Protein AF-A0A931RDP0-F1 (afdb_monomer)

Radius of gyration: 31.23 Å; Cα contacts (8 Å, |Δi|>4): 172; chains: 1; bounding box: 44×81×96 Å

Secondary structure (DSSP, 8-state):
--------------SSTTTTTSSS------S-----------------------------TTHHHHHHHHHHHHHHHHHHHHHHHHHHHHHHHHH-SSPPSSHHHHHHHHHHHHHHHHHHHHHHHHHHHHTTSS--HHHHHHHHHHH--TT--TTSTTS-SS-BTTTTB-HHHHHHHHHHHHT-SSHHHHHHHH-SGGGS-HHHHHHHHHHHIIIIITTTTSHHHHHHTT--

Sequence (232 aa):
MAYKLAILIDEPAVGLSYIEIEGGQPKMPNLKRLLVVGFAVVTVGLIFSTPATAHRVRITAETPLLKRLELQKHVLKHTSQTQFWFARRSFRLLQLRRPPLGTAAYALWWHIKQERWLRREIGETNKLIRTNLMGDIPAWSCIHRYEATWHYDKDAPGHNGTYDGGLQMDLEFQSTYGPPALGFKSWSALHAAKGTADRWTPREQIIVAEYARRNGRGYYPWPNTARYCGLI

Structure (mmCIF, N/CA/C/O backbone):
data_AF-A0A931RDP0-F1
#
_entry.id   AF-A0A931RDP0-F1
#
loop_
_atom_site.group_PDB
_atom_site.id
_atom_site.type_symbol
_atom_site.label_atom_id
_atom_site.label_alt_id
_atom_site.label_comp_id
_atom_site.label_asym_id
_atom_site.label_entity_id
_atom_site.label_seq_id
_atom_site.pdbx_PDB_ins_code
_atom_site.Cartn_x
_atom_site.Cartn_y
_atom_site.Cartn_z
_atom_site.occupancy
_atom_site.B_iso_or_equiv
_atom_site.auth_seq_id
_atom_site.auth_comp_id
_atom_site.auth_asym_id
_atom_site.auth_atom_id
_atom_site.pdbx_PDB_model_num
ATOM 1 N N . MET A 1 1 ? 4.643 40.110 18.022 1.00 33.53 1 MET A N 1
ATOM 2 C CA . MET A 1 1 ? 5.380 38.850 18.258 1.00 33.53 1 MET A CA 1
ATOM 3 C C . MET A 1 1 ? 4.379 37.806 18.728 1.00 33.53 1 MET A C 1
ATOM 5 O O . MET A 1 1 ? 3.959 37.861 19.873 1.00 33.53 1 MET A O 1
ATOM 9 N N . ALA A 1 2 ? 3.901 36.949 17.827 1.00 28.81 2 ALA A N 1
ATOM 10 C CA . ALA A 1 2 ? 2.897 35.931 18.129 1.00 28.81 2 ALA A CA 1
ATOM 11 C C . ALA A 1 2 ? 3.489 34.559 17.799 1.00 28.81 2 ALA A C 1
ATOM 13 O O . ALA A 1 2 ? 3.770 34.265 16.639 1.00 28.81 2 ALA A O 1
ATOM 14 N N . TYR A 1 3 ? 3.714 33.748 18.829 1.00 26.83 3 TYR A N 1
ATOM 15 C CA . TYR A 1 3 ? 4.148 32.366 18.681 1.00 26.83 3 TYR A CA 1
ATOM 16 C C . TYR A 1 3 ? 2.976 31.544 18.139 1.00 26.83 3 TYR A C 1
ATOM 18 O O . TYR A 1 3 ? 1.960 31.370 18.810 1.00 26.83 3 TYR A O 1
ATOM 26 N N . LYS A 1 4 ? 3.103 31.067 16.898 1.00 26.77 4 LYS A N 1
ATOM 27 C CA . LYS A 1 4 ? 2.174 30.111 16.295 1.00 26.77 4 LYS A CA 1
ATOM 28 C C . LYS A 1 4 ? 2.665 28.716 16.677 1.00 26.77 4 LYS A C 1
ATOM 30 O O . LYS A 1 4 ? 3.642 28.223 16.124 1.00 26.77 4 LYS A O 1
ATOM 35 N N . LEU A 1 5 ? 2.021 28.128 17.681 1.00 26.03 5 LEU A N 1
ATOM 36 C CA . LEU A 1 5 ? 2.244 26.752 18.113 1.00 26.03 5 LEU A CA 1
ATOM 37 C C . LEU A 1 5 ? 1.744 25.821 16.993 1.00 26.03 5 LEU A C 1
ATOM 39 O O . LEU A 1 5 ? 0.539 25.632 16.826 1.00 26.03 5 LEU A O 1
ATOM 43 N N . ALA A 1 6 ? 2.658 25.301 16.175 1.00 26.88 6 ALA A N 1
ATOM 44 C CA . ALA A 1 6 ? 2.355 24.247 15.217 1.00 26.88 6 ALA A CA 1
ATOM 45 C C . ALA A 1 6 ? 2.267 22.923 15.985 1.00 26.88 6 ALA A C 1
ATOM 47 O O . ALA A 1 6 ? 3.277 22.346 16.377 1.00 26.88 6 ALA A O 1
ATOM 48 N N . ILE A 1 7 ? 1.043 22.474 16.249 1.00 26.50 7 ILE A N 1
ATOM 49 C CA . ILE A 1 7 ? 0.780 21.114 16.709 1.00 26.50 7 ILE A CA 1
ATOM 50 C C . ILE A 1 7 ? 0.923 20.226 15.469 1.00 26.50 7 ILE A C 1
ATOM 52 O O . ILE A 1 7 ? 0.006 20.162 14.650 1.00 26.50 7 ILE A O 1
ATOM 56 N N . LEU A 1 8 ? 2.090 19.596 15.309 1.00 24.50 8 LEU A N 1
ATOM 57 C CA . LEU A 1 8 ? 2.238 18.422 14.453 1.00 24.50 8 LEU A CA 1
ATOM 58 C C . LEU A 1 8 ? 1.337 17.330 15.036 1.00 24.50 8 LEU A C 1
ATOM 60 O O . LEU A 1 8 ? 1.603 16.797 16.111 1.00 24.50 8 LEU A O 1
ATOM 64 N N . ILE A 1 9 ? 0.229 17.056 14.357 1.00 28.69 9 ILE A N 1
ATOM 65 C CA . ILE A 1 9 ? -0.548 15.843 14.578 1.00 28.69 9 ILE A CA 1
ATOM 66 C C . ILE A 1 9 ? 0.003 14.847 13.566 1.00 28.69 9 ILE A C 1
ATOM 68 O O . ILE A 1 9 ? -0.330 14.936 12.387 1.00 28.69 9 ILE A O 1
ATOM 72 N N . ASP A 1 10 ? 0.875 13.952 14.029 1.00 28.67 10 ASP A N 1
ATOM 73 C CA . ASP A 1 10 ? 1.246 12.751 13.285 1.00 28.67 10 ASP A CA 1
ATOM 74 C C . ASP A 1 10 ? -0.034 11.994 12.916 1.00 28.67 10 ASP A C 1
ATOM 76 O O . ASP A 1 10 ? -0.815 11.583 13.785 1.00 28.67 10 ASP A O 1
ATOM 80 N N . GLU A 1 11 ? -0.276 11.838 11.617 1.00 35.44 11 GLU A N 1
ATOM 81 C CA . GLU A 1 11 ? -1.311 10.945 11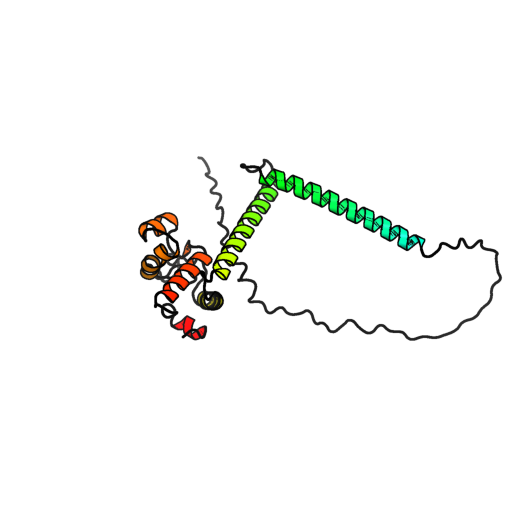.120 1.00 35.44 11 GLU A CA 1
ATOM 82 C C . GLU A 1 11 ? -0.902 9.499 11.436 1.00 35.44 11 GLU A C 1
ATOM 84 O O . GLU A 1 11 ? 0.190 9.068 11.063 1.00 35.44 11 GLU A O 1
ATOM 89 N N . PRO A 1 12 ? -1.737 8.703 12.128 1.00 36.50 12 PRO A N 1
ATOM 90 C CA . PRO A 1 12 ? -1.390 7.321 12.393 1.00 36.50 12 PRO A CA 1
ATOM 91 C C . PRO A 1 12 ? -1.539 6.502 11.105 1.00 36.50 12 PRO A C 1
ATOM 93 O O . PRO A 1 12 ? -2.645 6.151 10.690 1.00 36.50 12 PRO A O 1
ATOM 96 N N . ALA A 1 13 ? -0.394 6.160 10.523 1.00 41.66 13 ALA A N 1
ATOM 97 C CA . ALA A 1 13 ? -0.159 5.120 9.528 1.00 41.66 13 ALA A CA 1
ATOM 98 C C . ALA A 1 13 ? -0.644 3.729 9.991 1.00 41.66 13 ALA A C 1
ATOM 100 O O . ALA A 1 13 ? 0.138 2.826 10.276 1.00 41.66 13 ALA A O 1
ATOM 101 N N . VAL A 1 14 ? -1.954 3.533 10.130 1.00 43.00 14 VAL A N 1
ATOM 102 C CA . VAL A 1 14 ? -2.532 2.295 10.678 1.00 43.00 14 VAL A CA 1
ATOM 103 C C . VAL A 1 14 ? -3.468 1.683 9.644 1.00 43.00 14 VAL A C 1
ATOM 105 O O . VAL A 1 14 ? -4.686 1.691 9.775 1.00 43.00 14 VAL A O 1
ATOM 108 N N . GLY A 1 15 ? -2.873 1.179 8.562 1.00 37.72 15 GLY A N 1
ATOM 109 C CA . GLY A 1 15 ? -3.570 0.384 7.544 1.00 37.72 15 GLY A CA 1
ATOM 110 C C . GLY A 1 15 ? -3.147 -1.086 7.509 1.00 37.72 15 GLY A C 1
ATOM 111 O O . GLY A 1 15 ? -3.958 -1.932 7.146 1.00 37.72 15 GLY A O 1
ATOM 112 N N . LEU A 1 16 ? -1.905 -1.393 7.911 1.00 42.56 16 LEU A N 1
ATOM 113 C CA . LEU A 1 16 ? -1.338 -2.751 7.946 1.00 42.56 16 LEU A CA 1
ATOM 114 C C . LEU A 1 16 ? -0.371 -3.005 9.117 1.00 42.56 16 LEU A C 1
ATOM 116 O O . LEU A 1 16 ? 0.139 -4.115 9.223 1.00 42.56 16 LEU A O 1
ATOM 120 N N . SER A 1 17 ? -0.168 -2.059 10.044 1.00 41.28 17 SER A N 1
ATOM 121 C CA . SER A 1 17 ? 0.684 -2.284 11.232 1.00 41.28 17 SER A CA 1
ATOM 122 C C . SER A 1 17 ? 0.187 -3.425 12.137 1.00 41.28 17 SER A C 1
ATOM 124 O O . SER A 1 17 ? 0.914 -3.910 12.995 1.00 41.28 17 SER A O 1
ATOM 126 N N . TYR A 1 18 ? -1.040 -3.912 11.915 1.00 36.09 18 TYR A N 1
ATOM 127 C CA . TYR A 1 18 ? -1.561 -5.121 12.554 1.00 36.09 18 TYR A CA 1
ATOM 128 C C . TYR A 1 18 ? -0.986 -6.430 11.976 1.00 36.09 18 TYR A C 1
ATOM 130 O O . TYR A 1 18 ? -1.001 -7.438 12.671 1.00 36.09 18 TYR A O 1
ATOM 138 N N . ILE A 1 19 ? -0.472 -6.430 10.738 1.00 39.06 19 ILE A N 1
ATOM 139 C CA . ILE A 1 19 ? 0.229 -7.585 10.134 1.00 39.06 19 ILE A CA 1
ATOM 140 C C . ILE A 1 19 ? 1.718 -7.587 10.528 1.00 39.06 19 ILE A C 1
ATOM 142 O O . ILE A 1 19 ? 2.368 -8.628 10.552 1.00 39.06 19 ILE A O 1
ATOM 146 N N . GLU A 1 20 ? 2.255 -6.435 10.931 1.00 39.28 20 GLU A N 1
ATOM 147 C CA . GLU A 1 20 ? 3.645 -6.287 11.382 1.00 39.28 20 GLU A CA 1
ATOM 148 C C . GLU A 1 20 ? 3.934 -7.027 12.710 1.00 39.28 20 GLU A C 1
ATOM 150 O O . GLU A 1 20 ? 5.090 -7.261 13.058 1.00 39.28 20 GLU A O 1
ATOM 155 N N . ILE A 1 21 ? 2.893 -7.490 13.419 1.00 37.25 21 ILE A N 1
ATOM 156 C CA . ILE A 1 21 ? 2.999 -8.286 14.655 1.00 37.25 21 ILE A CA 1
ATOM 157 C C . ILE A 1 21 ? 2.776 -9.790 14.397 1.00 37.25 21 ILE A C 1
ATOM 159 O O . ILE A 1 21 ? 2.208 -10.479 15.230 1.00 37.25 21 ILE A O 1
ATOM 163 N N . GLU A 1 22 ? 3.223 -10.350 13.270 1.00 35.62 22 GLU A N 1
ATOM 164 C CA . GLU A 1 22 ? 3.309 -11.820 13.108 1.00 35.62 22 GLU A CA 1
ATOM 165 C C . GLU A 1 22 ? 4.660 -12.294 12.532 1.00 35.62 22 GLU A C 1
ATOM 167 O O . GLU A 1 22 ? 4.770 -13.352 11.922 1.00 35.62 22 GLU A O 1
ATOM 172 N N . GLY A 1 23 ? 5.739 -11.541 12.782 1.00 31.94 23 GLY A N 1
ATOM 173 C CA . GLY A 1 23 ? 7.123 -12.003 12.571 1.00 31.94 23 GLY A CA 1
ATOM 174 C C . GLY A 1 23 ? 7.796 -12.599 13.818 1.00 31.94 23 GLY A C 1
ATOM 175 O O . GLY A 1 23 ? 8.880 -13.177 13.734 1.00 31.94 23 GLY A O 1
ATOM 176 N N . GLY A 1 24 ? 7.173 -12.466 14.991 1.00 30.16 24 GLY A N 1
ATOM 177 C CA . GLY A 1 24 ? 7.656 -13.058 16.232 1.00 30.16 24 GLY A CA 1
ATOM 178 C C . GLY A 1 24 ? 7.073 -14.451 16.414 1.00 30.16 24 GLY A C 1
ATOM 179 O O . GLY A 1 24 ? 5.923 -14.577 16.818 1.00 30.16 24 GLY A O 1
ATOM 180 N N . GLN A 1 25 ? 7.869 -15.491 16.152 1.00 31.62 25 GLN A N 1
ATOM 181 C CA . GLN A 1 25 ? 7.588 -16.856 16.609 1.00 31.62 25 GLN A CA 1
ATOM 182 C C . GLN A 1 25 ? 7.016 -16.809 18.040 1.00 31.62 25 GLN A C 1
ATOM 184 O O . GLN A 1 25 ? 7.711 -16.306 18.934 1.00 31.62 25 GLN A O 1
ATOM 189 N N . PRO A 1 26 ? 5.793 -17.309 18.305 1.00 31.45 26 PRO A N 1
ATOM 190 C CA . PRO A 1 26 ? 5.317 -17.427 19.668 1.00 31.45 26 PRO A CA 1
ATOM 191 C C . PRO A 1 26 ? 6.232 -18.423 20.379 1.00 31.45 26 PRO A C 1
ATOM 193 O O . PRO A 1 26 ? 6.123 -19.637 20.209 1.00 31.45 26 PRO A O 1
ATOM 196 N N . LYS A 1 27 ? 7.160 -17.914 21.197 1.00 33.94 27 LYS A N 1
ATOM 197 C CA . LYS A 1 27 ? 7.788 -18.724 22.237 1.00 33.94 27 LYS A CA 1
ATOM 198 C C . LYS A 1 27 ? 6.666 -19.132 23.180 1.00 33.94 27 LYS A C 1
ATOM 200 O O . LYS A 1 27 ? 6.292 -18.375 24.072 1.00 33.94 27 LYS A O 1
ATOM 205 N N . MET A 1 28 ? 6.113 -20.322 22.957 1.00 29.00 28 MET A N 1
ATOM 206 C CA . MET A 1 28 ? 5.260 -20.970 23.939 1.00 29.00 28 MET A CA 1
ATOM 207 C C . MET A 1 28 ? 6.036 -21.014 25.263 1.00 29.00 28 MET A C 1
ATOM 209 O O . MET A 1 28 ? 7.161 -21.527 25.284 1.00 29.00 28 MET A O 1
ATOM 213 N N . PRO A 1 29 ? 5.499 -20.479 26.372 1.00 35.00 29 PRO A N 1
ATOM 214 C CA . PRO A 1 29 ? 6.078 -20.753 27.672 1.00 35.00 29 PRO A CA 1
ATOM 215 C C . PRO A 1 29 ? 6.014 -22.267 27.897 1.00 35.00 29 PRO A C 1
ATOM 217 O O . PRO A 1 29 ? 4.957 -22.883 27.777 1.00 35.00 29 PRO A O 1
ATOM 220 N N . ASN A 1 30 ? 7.182 -22.856 28.157 1.00 34.31 30 ASN A N 1
ATOM 221 C CA . ASN A 1 30 ? 7.401 -24.279 28.388 1.00 34.31 30 ASN A CA 1
ATOM 222 C C . ASN A 1 30 ? 6.284 -24.916 29.233 1.00 34.31 30 ASN A C 1
ATOM 224 O O . ASN A 1 30 ? 6.236 -24.759 30.453 1.00 34.31 30 ASN A O 1
ATOM 228 N N . LEU A 1 31 ? 5.445 -25.717 28.576 1.00 39.44 31 LEU A N 1
ATOM 229 C CA . LEU A 1 31 ? 4.394 -26.557 29.155 1.00 39.44 31 LEU A CA 1
ATOM 230 C C . LEU A 1 31 ? 4.982 -27.817 29.825 1.00 39.44 31 LEU A C 1
ATOM 232 O O . LEU A 1 31 ? 4.534 -28.939 29.606 1.00 39.44 31 LEU A O 1
ATOM 236 N N . LYS A 1 32 ? 6.048 -27.648 30.610 1.00 37.16 32 LYS A N 1
ATOM 237 C CA . LYS A 1 32 ? 6.706 -28.712 31.376 1.00 37.16 32 LYS A CA 1
ATOM 238 C C . LYS A 1 32 ? 7.171 -28.146 32.710 1.00 37.16 32 LYS A C 1
ATOM 240 O O . LYS A 1 32 ? 8.336 -27.790 32.837 1.00 37.16 32 LYS A O 1
ATOM 245 N N . ARG A 1 33 ? 6.247 -28.020 33.668 1.00 42.19 33 ARG A N 1
ATOM 246 C CA . ARG A 1 33 ? 6.478 -27.992 35.133 1.00 42.19 33 ARG A CA 1
ATOM 247 C C . ARG A 1 33 ? 5.163 -27.688 35.859 1.00 42.19 33 ARG A C 1
ATOM 249 O O . ARG A 1 33 ? 5.020 -26.667 36.511 1.00 42.19 33 ARG A O 1
ATOM 256 N N . LEU A 1 34 ? 4.184 -28.574 35.732 1.00 40.28 34 LEU A N 1
ATOM 257 C CA . LEU A 1 34 ? 3.036 -28.622 36.639 1.00 40.28 34 LEU A CA 1
ATOM 258 C C . LEU A 1 34 ? 2.551 -30.066 36.662 1.00 40.28 34 LEU A C 1
ATOM 260 O O . LEU A 1 34 ? 1.684 -30.438 35.888 1.00 40.28 34 LEU A O 1
ATOM 264 N N . LEU A 1 35 ? 3.226 -30.882 37.468 1.00 39.19 35 LEU A N 1
ATOM 265 C CA . LEU A 1 35 ? 2.767 -32.150 38.037 1.00 39.19 35 LEU A CA 1
ATOM 266 C C . LEU A 1 35 ? 3.962 -32.723 38.800 1.00 39.19 35 LEU A C 1
ATOM 268 O O . LEU A 1 35 ? 4.938 -33.113 38.175 1.00 39.19 35 LEU A O 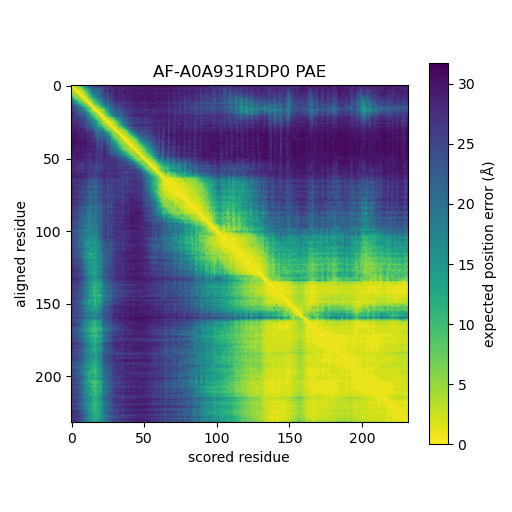1
ATOM 272 N N . VAL A 1 36 ? 3.914 -32.642 40.130 1.00 35.34 36 VAL A N 1
ATOM 273 C CA . VAL A 1 36 ? 4.294 -33.656 41.137 1.00 35.34 36 VAL A CA 1
ATOM 274 C C . VAL A 1 36 ? 4.370 -32.912 42.477 1.00 35.34 36 VAL A C 1
ATOM 276 O O . VAL A 1 36 ? 5.420 -32.434 42.886 1.00 35.34 36 VAL A O 1
ATOM 279 N N . VAL A 1 37 ? 3.233 -32.798 43.165 1.00 36.84 37 VAL A N 1
ATOM 280 C CA . VAL A 1 37 ? 3.205 -32.788 44.635 1.00 36.84 37 VAL A CA 1
ATOM 281 C C . VAL A 1 37 ? 2.075 -33.733 45.020 1.00 36.84 37 VAL A C 1
ATOM 283 O O . VAL A 1 37 ? 0.923 -33.338 45.172 1.00 36.84 37 VAL A O 1
ATOM 286 N N . GLY A 1 38 ? 2.408 -35.020 45.046 1.00 35.03 38 GLY A N 1
ATOM 287 C CA . GLY A 1 38 ? 1.548 -36.097 45.509 1.00 35.03 38 GLY A CA 1
ATOM 288 C C . GLY A 1 38 ? 2.240 -36.826 46.653 1.00 35.03 38 GLY A C 1
ATOM 289 O O . GLY A 1 38 ? 3.265 -37.455 46.435 1.00 35.03 38 GLY A O 1
ATOM 290 N N . PHE A 1 39 ? 1.660 -36.671 47.845 1.00 39.69 39 PHE A N 1
ATOM 291 C CA . PHE A 1 39 ? 1.539 -37.643 48.935 1.00 39.69 39 PHE A CA 1
ATOM 292 C C . PHE A 1 39 ? 2.727 -38.561 49.286 1.00 39.69 39 PHE A C 1
ATOM 294 O O . PHE A 1 39 ? 3.022 -39.524 48.587 1.00 39.69 39 PHE A O 1
ATOM 301 N N . ALA A 1 40 ? 3.236 -38.389 50.510 1.00 36.31 40 ALA A N 1
ATOM 302 C CA . ALA A 1 40 ? 3.716 -39.496 51.334 1.00 36.31 40 ALA A CA 1
ATOM 303 C C . ALA A 1 40 ? 3.156 -39.352 52.758 1.00 36.31 40 ALA A C 1
ATOM 305 O O . ALA A 1 40 ? 3.025 -38.250 53.288 1.00 36.31 40 ALA A O 1
ATOM 306 N N . VAL A 1 41 ? 2.747 -40.490 53.306 1.00 46.09 41 VAL A N 1
ATOM 307 C CA . VAL A 1 41 ? 1.847 -40.710 54.443 1.00 46.09 41 VAL A CA 1
ATOM 308 C C . VAL A 1 41 ? 2.657 -41.219 55.653 1.00 46.09 41 VAL A C 1
ATOM 310 O O . VAL A 1 41 ? 3.729 -41.784 55.464 1.00 46.09 41 VAL A O 1
ATOM 313 N N . VAL A 1 42 ? 2.039 -41.153 56.845 1.00 44.03 42 VAL A N 1
ATOM 314 C CA . VAL A 1 42 ? 2.305 -41.921 58.093 1.00 44.03 42 VAL A CA 1
ATOM 315 C C . VAL A 1 42 ? 3.415 -41.299 58.972 1.00 44.03 42 VAL A C 1
ATOM 317 O O . VAL A 1 42 ? 4.536 -41.142 58.518 1.00 44.03 42 VAL A O 1
ATOM 320 N N . THR A 1 43 ? 3.162 -40.860 60.216 1.00 43.62 43 THR A N 1
ATOM 321 C CA . THR A 1 43 ? 2.986 -41.741 61.391 1.00 43.62 43 THR A CA 1
ATOM 322 C C . THR A 1 43 ? 2.179 -41.160 62.571 1.00 43.62 43 THR A C 1
ATOM 324 O O . THR A 1 43 ? 2.263 -39.997 62.945 1.00 43.62 43 THR A O 1
ATOM 327 N N . VAL A 1 44 ? 1.417 -42.095 63.145 1.00 48.66 44 VAL A N 1
ATOM 328 C CA . VAL A 1 44 ? 0.746 -42.252 64.450 1.00 48.66 44 VAL A CA 1
ATOM 329 C C . VAL A 1 44 ? 1.309 -41.477 65.656 1.00 48.66 44 VAL A C 1
ATOM 331 O O . VAL A 1 44 ? 2.505 -41.505 65.922 1.00 48.66 44 VAL A O 1
ATOM 334 N N . GLY A 1 45 ? 0.393 -40.960 66.488 1.00 40.03 45 GLY A N 1
ATOM 335 C CA . GLY A 1 45 ? 0.629 -40.623 67.898 1.00 40.03 45 GLY A CA 1
ATOM 336 C C . GLY A 1 45 ? -0.683 -40.432 68.676 1.00 40.03 45 GLY A C 1
ATOM 337 O O . GLY A 1 45 ? -1.280 -39.362 68.633 1.00 40.03 45 GLY A O 1
ATOM 338 N N . LEU A 1 46 ? -1.143 -41.486 69.359 1.00 54.69 46 LEU A N 1
ATOM 339 C CA . LEU A 1 46 ? -2.254 -41.498 70.326 1.00 54.69 46 LEU A CA 1
ATOM 340 C C . LEU A 1 46 ? -1.780 -40.976 71.690 1.00 54.69 46 LEU A C 1
ATOM 342 O O . LEU A 1 46 ? -0.926 -41.644 72.260 1.00 54.69 46 LEU A O 1
ATOM 346 N N . ILE A 1 47 ? -2.380 -39.916 72.259 1.00 47.38 47 ILE A N 1
ATOM 347 C CA . ILE A 1 47 ? -2.458 -39.691 73.725 1.00 47.38 47 ILE A CA 1
ATOM 348 C C . ILE A 1 47 ? -3.781 -38.975 74.095 1.00 47.38 47 ILE A C 1
ATOM 350 O O . ILE A 1 47 ? -4.237 -38.064 73.411 1.00 47.38 47 ILE A O 1
ATOM 354 N N . PHE A 1 48 ? -4.381 -39.456 75.187 1.00 54.59 48 PHE A N 1
ATOM 355 C CA . PHE A 1 48 ? -5.661 -39.153 75.838 1.00 54.59 48 PHE A CA 1
ATOM 356 C C . PHE A 1 48 ? -5.935 -37.682 76.215 1.00 54.59 48 PHE A C 1
ATOM 358 O O . PHE A 1 48 ? -5.050 -36.986 76.705 1.00 54.59 48 PHE A O 1
ATOM 365 N N . SER A 1 49 ? -7.208 -37.258 76.158 1.00 45.84 49 SER A N 1
ATOM 366 C CA . SER A 1 49 ? -7.856 -36.424 77.198 1.00 45.84 49 SER A CA 1
ATOM 367 C C . SER A 1 49 ? -9.384 -36.352 77.010 1.00 45.84 49 SER A C 1
ATOM 369 O O . SER A 1 49 ? -9.916 -36.560 75.925 1.00 45.84 49 SER A O 1
ATOM 371 N N . THR A 1 50 ? -10.070 -36.148 78.129 1.00 49.56 50 THR A N 1
ATOM 372 C CA . THR A 1 50 ? -11.494 -36.335 78.456 1.00 49.56 50 THR A CA 1
ATOM 373 C C . THR A 1 50 ? -12.510 -35.502 77.650 1.00 49.56 50 THR A C 1
ATOM 375 O O . THR A 1 50 ? -12.170 -34.442 77.122 1.00 49.56 50 THR A O 1
ATOM 378 N N . PRO A 1 51 ? -13.797 -35.920 77.584 1.00 47.56 51 PRO A N 1
ATOM 379 C CA . PRO A 1 51 ? -14.832 -35.154 76.907 1.00 47.56 51 PRO A CA 1
ATOM 380 C C . PRO A 1 51 ? -15.345 -34.047 77.835 1.00 47.56 51 PRO A C 1
ATOM 382 O O . PRO A 1 51 ? -16.229 -34.261 78.659 1.00 47.56 51 PRO A O 1
ATOM 385 N N . ALA A 1 52 ? -14.817 -32.836 77.685 1.00 50.22 52 ALA A N 1
ATOM 386 C CA . ALA A 1 52 ? -15.593 -31.659 78.044 1.00 50.22 52 ALA A CA 1
ATOM 387 C C . ALA A 1 52 ? -16.700 -31.513 76.992 1.00 50.22 52 ALA A C 1
ATOM 389 O O . ALA A 1 52 ? -16.422 -31.459 75.791 1.00 50.22 52 ALA A O 1
ATOM 390 N N . THR A 1 53 ? -17.955 -31.479 77.433 1.00 55.72 53 THR A N 1
ATOM 391 C CA . THR A 1 53 ? -19.139 -31.167 76.625 1.00 55.72 53 THR A CA 1
ATOM 392 C C . THR A 1 53 ? -19.039 -29.744 76.076 1.00 55.72 53 THR A C 1
ATOM 394 O O . THR A 1 53 ? -19.667 -28.811 76.567 1.00 55.72 53 THR A O 1
ATOM 397 N N . ALA A 1 54 ? -18.225 -29.570 75.041 1.00 50.22 54 ALA A N 1
ATOM 398 C CA . ALA A 1 54 ? -18.267 -28.415 74.174 1.00 50.22 54 ALA A CA 1
ATOM 399 C C . ALA A 1 54 ? -19.467 -28.613 73.254 1.00 50.22 54 ALA A C 1
ATOM 401 O O . ALA A 1 54 ? -19.495 -29.537 72.437 1.00 50.22 54 ALA A O 1
ATOM 402 N N . HIS A 1 55 ? -20.471 -27.753 73.401 1.00 51.78 55 HIS A N 1
ATOM 403 C CA . HIS A 1 55 ? -21.563 -27.636 72.450 1.00 51.78 55 HIS A CA 1
ATOM 404 C C . HIS A 1 55 ? -20.945 -27.238 71.103 1.00 51.78 55 HIS A C 1
ATOM 406 O O . HIS A 1 55 ? -20.700 -26.070 70.810 1.00 51.78 55 HIS A O 1
ATOM 412 N N . ARG A 1 56 ? -20.579 -28.246 70.308 1.00 44.91 56 ARG A N 1
ATOM 413 C CA . ARG A 1 56 ? -19.990 -28.075 68.988 1.00 44.91 56 ARG A CA 1
ATOM 414 C C . ARG A 1 56 ? -21.126 -27.587 68.108 1.00 44.91 56 ARG A C 1
ATOM 416 O O . ARG A 1 56 ? -21.896 -28.392 67.586 1.00 44.91 56 ARG A O 1
ATOM 423 N N . VAL A 1 57 ? -21.266 -26.268 67.986 1.00 50.75 57 VAL A N 1
ATOM 424 C CA . VAL A 1 57 ? -22.030 -25.679 66.889 1.00 50.75 57 VAL A CA 1
ATOM 425 C C . VAL A 1 57 ? -21.401 -26.260 65.634 1.00 50.75 57 VAL A C 1
ATOM 427 O O . VAL A 1 57 ? -20.264 -25.950 65.277 1.00 50.75 57 VAL A O 1
ATOM 430 N N . ARG A 1 58 ? -22.103 -27.218 65.031 1.00 46.53 58 ARG A N 1
ATOM 431 C CA . ARG A 1 58 ? -21.726 -27.849 63.778 1.00 46.53 58 ARG A CA 1
ATOM 432 C C . ARG A 1 58 ? -21.944 -26.773 62.725 1.00 46.53 58 ARG A C 1
ATOM 434 O O . ARG A 1 58 ? -23.001 -26.714 62.113 1.00 46.53 58 ARG A O 1
ATOM 441 N N . ILE A 1 59 ? -20.980 -25.862 62.591 1.00 49.53 59 ILE A N 1
ATOM 442 C CA . ILE A 1 59 ? -20.930 -24.930 61.472 1.00 49.53 59 ILE A CA 1
ATOM 443 C C . ILE A 1 59 ? -20.743 -25.829 60.255 1.00 49.53 59 ILE A C 1
ATOM 445 O O . ILE A 1 59 ? -19.657 -26.356 60.009 1.00 49.53 59 ILE A O 1
ATOM 449 N N . THR A 1 60 ? -21.849 -26.128 59.582 1.00 54.62 60 THR A N 1
ATOM 450 C CA . THR A 1 60 ? -21.862 -26.953 58.385 1.00 54.62 60 THR A CA 1
ATOM 451 C C . THR A 1 60 ? -20.958 -26.281 57.358 1.00 54.62 60 THR A C 1
ATOM 453 O O . THR A 1 60 ? -21.027 -25.067 57.136 1.00 54.62 60 THR A O 1
ATOM 456 N N . ALA A 1 61 ? -20.094 -27.074 56.723 1.00 56.75 61 ALA A N 1
ATOM 457 C CA . ALA A 1 61 ? -19.174 -26.645 55.668 1.00 56.75 61 ALA A CA 1
ATOM 458 C C . ALA A 1 61 ? -19.878 -26.009 54.440 1.00 56.75 61 ALA A C 1
ATOM 460 O O . ALA A 1 61 ? -19.220 -25.574 53.500 1.00 56.75 61 ALA A O 1
ATOM 461 N N . GLU A 1 62 ? -21.208 -25.908 54.463 1.00 58.66 62 GLU A N 1
ATOM 462 C CA . GLU A 1 62 ? -22.076 -25.247 53.487 1.00 58.66 62 GLU A CA 1
ATOM 463 C C . GLU A 1 62 ? -22.103 -23.714 53.631 1.00 58.66 62 GLU A C 1
ATOM 465 O O . GLU A 1 62 ? -22.236 -22.996 52.636 1.00 58.66 62 GLU A O 1
ATOM 470 N N . THR A 1 63 ? -21.904 -23.185 54.844 1.00 60.09 63 THR A N 1
ATOM 471 C CA . THR A 1 63 ? -21.867 -21.731 55.100 1.00 60.09 63 THR A CA 1
ATOM 472 C C . THR A 1 63 ? -20.793 -20.965 54.300 1.00 60.09 63 THR A C 1
ATOM 474 O O . THR A 1 63 ? -21.115 -19.897 53.770 1.00 60.09 63 THR A O 1
ATOM 477 N N . PRO A 1 64 ? -19.548 -21.460 54.108 1.00 75.69 64 PRO A N 1
ATOM 478 C CA . PRO A 1 64 ? -18.563 -20.780 53.261 1.00 75.69 64 PRO A CA 1
ATOM 479 C C . PRO A 1 64 ? -18.872 -20.854 51.755 1.00 75.69 64 PRO A C 1
ATOM 481 O O . PRO A 1 64 ? -18.477 -19.946 51.020 1.00 75.69 64 PRO A O 1
ATOM 484 N N . LEU A 1 65 ? -19.585 -21.884 51.278 1.00 76.31 65 LEU A N 1
ATOM 485 C CA . LEU A 1 65 ? -19.950 -22.022 49.860 1.00 76.31 65 LEU A CA 1
ATOM 486 C C . LEU A 1 65 ? -21.076 -21.051 49.478 1.00 76.31 65 LEU A C 1
ATOM 488 O O . LEU A 1 65 ? -20.959 -20.328 48.487 1.00 76.31 65 LEU A O 1
ATOM 492 N N . LEU A 1 66 ? -22.131 -20.982 50.296 1.00 80.44 66 LEU A N 1
ATOM 493 C CA . LEU A 1 66 ? -23.242 -20.048 50.088 1.00 80.44 66 LEU A CA 1
ATOM 494 C C . LEU A 1 66 ? -22.762 -18.593 50.137 1.00 80.44 66 LEU A C 1
ATOM 496 O O . LEU A 1 66 ? -23.079 -17.806 49.245 1.00 80.44 66 LEU A O 1
ATOM 500 N N . LYS A 1 67 ? -21.893 -18.262 51.102 1.00 80.56 67 LYS A N 1
ATOM 501 C CA . LYS A 1 67 ? -21.295 -16.925 51.219 1.00 80.56 67 LYS A CA 1
ATOM 502 C C . LYS A 1 67 ? -20.418 -16.561 50.011 1.00 80.56 67 LYS A C 1
ATOM 504 O O . LYS A 1 67 ? -20.425 -15.410 49.578 1.00 80.56 67 LYS A O 1
ATOM 509 N N . ARG A 1 68 ? -19.699 -17.525 49.412 1.00 70.69 68 ARG A N 1
ATOM 510 C CA . ARG A 1 68 ? -18.950 -17.321 48.152 1.00 70.69 68 ARG A CA 1
ATOM 511 C C . ARG A 1 68 ? -19.866 -17.085 46.951 1.00 70.69 68 ARG A C 1
ATOM 513 O O . ARG A 1 68 ? -19.581 -16.189 46.161 1.00 70.69 68 ARG A O 1
ATOM 520 N N . LEU A 1 69 ? -20.949 -17.851 46.817 1.00 82.62 69 LEU A N 1
ATOM 521 C CA . LEU A 1 69 ? -21.927 -17.681 45.733 1.00 82.62 69 LEU A CA 1
ATOM 522 C C . LEU A 1 69 ? -22.613 -16.313 45.797 1.00 82.62 69 LEU A C 1
ATOM 524 O O . LEU A 1 69 ? -22.818 -15.663 44.772 1.00 82.62 69 LEU A O 1
ATOM 528 N N . GLU A 1 70 ? -22.942 -15.849 46.998 1.00 86.62 70 GLU A N 1
ATOM 529 C CA . GLU A 1 70 ? -23.550 -14.536 47.204 1.00 86.62 70 GLU A CA 1
ATOM 530 C C . GLU A 1 70 ? -22.578 -13.389 46.896 1.00 86.62 70 GLU A C 1
ATOM 532 O O . GLU A 1 70 ? -22.959 -12.412 46.243 1.00 86.62 70 GLU A O 1
ATOM 537 N N . LEU A 1 71 ? -21.299 -13.547 47.259 1.00 78.12 71 LEU A N 1
ATOM 538 C CA . LEU A 1 71 ? -20.238 -12.615 46.878 1.00 78.12 71 LEU A CA 1
ATOM 539 C C . LEU A 1 71 ? -20.050 -12.574 45.352 1.00 78.12 71 LEU A C 1
ATOM 541 O O . LEU A 1 71 ? -19.977 -11.493 44.774 1.00 78.12 71 LEU A O 1
ATOM 545 N N . GLN A 1 72 ? -20.035 -13.730 44.678 1.00 75.50 72 GLN A N 1
ATOM 546 C CA . GLN A 1 72 ? -19.952 -13.806 43.214 1.00 75.50 72 GLN A CA 1
ATOM 547 C C . GLN A 1 72 ? -21.141 -13.118 42.536 1.00 75.50 72 GLN A C 1
ATOM 549 O O . GLN A 1 72 ? -20.945 -12.357 41.590 1.00 75.50 72 GLN A O 1
ATOM 554 N N . LYS A 1 73 ? -22.364 -13.318 43.043 1.00 81.56 73 LYS A N 1
ATOM 555 C CA . LYS A 1 73 ? -23.557 -12.610 42.552 1.00 81.56 73 LYS A CA 1
ATOM 556 C C . LYS A 1 73 ? -23.428 -11.095 42.722 1.00 81.56 73 LYS A C 1
ATOM 558 O O . LYS A 1 73 ? -23.753 -10.357 41.793 1.00 81.56 73 LYS A O 1
ATOM 563 N N . HIS A 1 74 ? -22.922 -10.627 43.864 1.00 75.62 74 HIS A N 1
ATOM 564 C CA . HIS A 1 74 ? -22.670 -9.202 44.096 1.00 75.62 74 HIS A CA 1
ATOM 565 C C . HIS A 1 74 ? -21.621 -8.631 43.142 1.00 75.62 74 HIS A C 1
ATOM 567 O O . HIS A 1 74 ? -21.847 -7.569 42.560 1.00 75.62 74 HIS A O 1
ATOM 573 N N . VAL A 1 75 ? -20.512 -9.346 42.932 1.00 68.38 75 VAL A N 1
ATOM 574 C CA . VAL A 1 75 ? -19.463 -8.942 41.988 1.00 68.38 75 VAL A CA 1
ATOM 575 C C . VAL A 1 75 ? -20.037 -8.847 40.578 1.00 68.38 75 VAL A C 1
ATOM 577 O O . VAL A 1 75 ? -19.950 -7.781 39.982 1.00 68.38 75 VAL A O 1
ATOM 580 N N . LEU A 1 76 ? -20.720 -9.885 40.080 1.00 66.62 76 LEU A N 1
ATOM 581 C CA . LEU A 1 76 ? -21.332 -9.885 38.743 1.00 66.62 76 LEU A CA 1
ATOM 582 C C . LEU A 1 76 ? -22.371 -8.763 38.567 1.00 66.62 76 LEU A C 1
ATOM 584 O O . LEU A 1 76 ? -22.424 -8.110 37.519 1.00 66.62 76 LEU A O 1
ATOM 588 N N . LYS A 1 77 ? -23.175 -8.485 39.601 1.00 78.69 77 LYS A N 1
ATOM 589 C CA . LYS A 1 77 ? -24.124 -7.361 39.604 1.00 78.69 77 LYS A CA 1
ATOM 590 C C . LYS A 1 77 ? -23.399 -6.014 39.513 1.00 78.69 77 LYS A C 1
ATOM 592 O O . LYS A 1 77 ? -23.789 -5.171 38.711 1.00 78.69 77 LYS A O 1
ATOM 597 N N . HIS A 1 78 ? -22.313 -5.822 40.259 1.00 66.44 78 HIS A N 1
ATOM 598 C CA . HIS A 1 78 ? -21.500 -4.611 40.152 1.00 66.44 78 HIS A CA 1
ATOM 599 C C . HIS A 1 78 ? -20.797 -4.495 38.798 1.00 66.44 78 HIS A C 1
ATOM 601 O O . HIS A 1 78 ? -20.780 -3.408 38.220 1.00 66.44 78 HIS A O 1
ATOM 607 N N . THR A 1 79 ? -20.259 -5.588 38.252 1.00 57.75 79 THR A N 1
ATOM 608 C CA . THR A 1 79 ? -19.583 -5.575 36.947 1.00 57.75 79 THR A CA 1
ATOM 609 C C . THR A 1 79 ? -20.560 -5.209 35.833 1.00 57.75 79 THR A C 1
ATOM 611 O O . THR A 1 79 ? -20.254 -4.333 35.029 1.00 57.75 79 THR A O 1
ATOM 614 N N . SER A 1 80 ? -21.763 -5.794 35.829 1.00 60.09 80 SER A N 1
ATOM 615 C CA . SER A 1 80 ? -22.800 -5.491 34.830 1.00 60.09 80 SER A CA 1
ATOM 616 C C . SER A 1 80 ? -23.316 -4.051 34.925 1.00 60.09 80 SER A C 1
ATOM 618 O O . SER A 1 80 ? -23.442 -3.381 33.902 1.00 60.09 80 SER A O 1
ATOM 620 N N . GLN A 1 81 ? -23.535 -3.520 36.133 1.00 63.78 81 GLN A N 1
ATOM 621 C CA . GLN A 1 81 ? -23.902 -2.109 36.320 1.00 63.78 81 GLN A CA 1
ATOM 622 C C . GLN A 1 81 ? -22.791 -1.162 35.858 1.00 63.78 81 GLN A C 1
ATOM 624 O O . GLN A 1 81 ? -23.056 -0.164 35.189 1.00 63.78 81 GLN A O 1
ATOM 629 N N . THR A 1 82 ? -21.540 -1.490 36.173 1.00 58.06 82 THR A N 1
ATOM 630 C CA . THR A 1 82 ? -20.374 -0.704 35.762 1.00 58.06 82 THR A CA 1
ATOM 631 C C . THR A 1 82 ? -20.255 -0.692 34.236 1.00 58.06 82 THR A C 1
ATOM 633 O O . THR A 1 82 ? -20.188 0.379 33.633 1.00 58.06 82 THR A O 1
ATOM 636 N N . GLN A 1 83 ? -20.347 -1.858 33.589 1.00 57.72 83 GLN A N 1
ATOM 637 C CA . GLN A 1 83 ? -20.363 -1.989 32.129 1.00 57.72 83 GLN A CA 1
ATOM 638 C C . GLN A 1 83 ? -21.528 -1.228 31.485 1.00 57.72 83 GLN A C 1
ATOM 640 O O . GLN A 1 83 ? -21.319 -0.547 30.484 1.00 57.72 83 GLN A O 1
ATOM 645 N N . PHE A 1 84 ? -22.729 -1.271 32.071 1.00 68.56 84 PHE A N 1
ATOM 646 C CA . PHE A 1 84 ? -23.887 -0.509 31.596 1.00 68.56 84 PHE A CA 1
ATOM 647 C C . PHE A 1 84 ? -23.626 1.005 31.604 1.00 68.56 84 PHE A C 1
ATOM 649 O O . PHE A 1 84 ? -23.870 1.686 30.604 1.00 68.56 84 PHE A O 1
ATOM 656 N N . TRP A 1 85 ? -23.087 1.548 32.700 1.00 59.56 85 TRP A N 1
ATOM 657 C CA . TRP A 1 85 ? -22.782 2.979 32.797 1.00 59.56 85 TRP A CA 1
ATOM 658 C C . TRP A 1 85 ? -21.628 3.400 31.883 1.00 59.56 85 T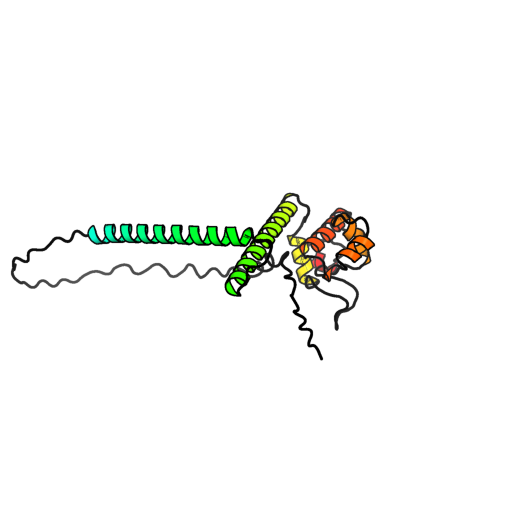RP A C 1
ATOM 660 O O . TRP A 1 85 ? -21.717 4.459 31.255 1.00 59.56 85 TRP A O 1
ATOM 670 N N . PHE A 1 86 ? -20.595 2.564 31.729 1.00 60.75 86 PHE A N 1
ATOM 671 C CA . PHE A 1 86 ? -19.539 2.780 30.738 1.00 60.75 86 PHE A CA 1
ATOM 672 C C . PHE A 1 86 ? -20.099 2.778 29.313 1.00 60.75 86 PHE A C 1
ATOM 674 O O . PHE A 1 86 ? -19.855 3.726 28.571 1.00 60.75 86 PHE A O 1
ATOM 681 N N . ALA A 1 87 ? -20.924 1.794 28.948 1.00 57.78 87 ALA A N 1
ATOM 682 C CA . ALA A 1 87 ? -21.559 1.721 27.634 1.00 57.78 87 ALA A CA 1
ATOM 683 C C . ALA A 1 87 ? -22.441 2.948 27.356 1.00 57.78 87 ALA A C 1
ATOM 685 O O . ALA A 1 87 ? -22.356 3.541 26.280 1.00 57.78 87 ALA A O 1
ATOM 686 N N . ARG A 1 88 ? -23.233 3.395 28.339 1.00 69.25 88 ARG A N 1
ATOM 687 C CA . ARG A 1 88 ? -24.091 4.584 28.215 1.00 69.25 88 ARG A CA 1
ATOM 688 C C . ARG A 1 88 ? -23.285 5.879 28.081 1.00 69.25 88 ARG A C 1
ATOM 690 O O . ARG A 1 88 ? -23.644 6.742 27.277 1.00 69.25 88 ARG A O 1
ATOM 697 N N . ARG A 1 89 ? -22.196 6.024 28.843 1.00 65.62 89 ARG A N 1
ATOM 698 C CA . ARG A 1 89 ? -21.279 7.172 28.749 1.00 65.62 89 ARG A CA 1
ATOM 699 C C . ARG A 1 89 ? -20.578 7.198 27.392 1.00 65.62 89 ARG A C 1
ATOM 701 O O . ARG A 1 89 ? -20.585 8.238 26.736 1.00 65.62 89 ARG A O 1
ATOM 708 N N . SER A 1 90 ? -20.061 6.058 26.941 1.00 60.81 90 SER A N 1
ATOM 709 C CA . SER A 1 90 ? -19.462 5.900 25.616 1.00 60.81 90 SER A CA 1
ATOM 710 C C . SER A 1 90 ? -20.468 6.216 24.512 1.00 60.81 90 SER A C 1
ATOM 712 O O . SER A 1 90 ? -20.152 6.981 23.611 1.00 60.81 90 SER A O 1
ATOM 714 N N . PHE A 1 91 ? -21.711 5.737 24.605 1.00 65.38 91 PHE A N 1
ATOM 715 C CA . PHE A 1 91 ? -22.759 6.031 23.623 1.00 65.38 91 PHE A CA 1
ATOM 716 C C . PHE A 1 91 ? -23.050 7.534 23.490 1.00 65.38 91 PHE A C 1
ATOM 718 O O . PHE A 1 91 ? -23.156 8.035 22.373 1.00 65.38 91 PHE A O 1
ATOM 725 N N . ARG A 1 92 ? -23.107 8.284 24.601 1.00 65.94 92 ARG A N 1
ATOM 726 C CA . ARG A 1 92 ? -23.249 9.751 24.539 1.00 65.94 92 ARG A CA 1
ATOM 727 C C . ARG A 1 92 ? -22.051 10.412 23.873 1.00 65.94 92 ARG A C 1
ATOM 729 O O . ARG A 1 92 ? -22.239 11.245 22.995 1.00 65.94 92 ARG A O 1
ATOM 736 N N . LEU A 1 93 ? -20.832 10.019 24.248 1.00 62.06 93 LEU A N 1
ATOM 737 C CA . LEU A 1 93 ? -19.610 10.543 23.626 1.00 62.06 93 LEU A CA 1
ATOM 738 C C . LEU A 1 93 ? -19.575 10.262 22.118 1.00 62.06 93 LEU A C 1
ATOM 740 O O . LEU A 1 93 ? -19.107 11.086 21.341 1.00 62.06 93 LEU A O 1
ATOM 744 N N . LEU A 1 94 ? -20.147 9.140 21.693 1.00 61.56 94 LEU A N 1
ATOM 745 C CA . LEU A 1 94 ? -20.237 8.735 20.297 1.00 61.56 94 LEU A CA 1
ATOM 746 C C . LEU A 1 94 ? -21.244 9.525 19.460 1.00 61.56 94 LEU A C 1
ATOM 748 O O . LEU A 1 94 ? -21.130 9.519 18.234 1.00 61.56 94 LEU A O 1
ATOM 752 N N . GLN A 1 95 ? -22.220 10.172 20.097 1.00 71.38 95 GLN A N 1
ATOM 753 C CA . GLN A 1 95 ? -23.189 11.051 19.439 1.00 71.38 95 GLN A CA 1
ATOM 754 C C . GLN A 1 95 ? -22.692 12.497 19.332 1.00 71.38 95 GLN A C 1
ATOM 756 O O . GLN A 1 95 ? -23.230 13.278 18.545 1.00 71.38 95 GLN A O 1
ATOM 761 N N . LEU A 1 96 ? -21.661 12.871 20.095 1.00 66.62 96 LEU A N 1
ATOM 762 C CA . LEU A 1 96 ? -21.112 14.217 20.039 1.00 66.62 96 LEU A CA 1
ATOM 763 C C . LEU A 1 96 ? -20.382 14.440 18.709 1.00 66.62 96 LEU A C 1
ATOM 765 O O . LEU A 1 96 ? -19.357 13.818 18.421 1.00 66.62 96 LEU A O 1
ATOM 769 N N . ARG A 1 97 ? -20.897 15.383 17.911 1.00 65.25 97 ARG A N 1
ATOM 770 C CA . ARG A 1 97 ? -20.217 15.895 16.708 1.00 65.25 97 ARG A CA 1
ATOM 771 C C . ARG A 1 97 ? -18.939 16.669 17.040 1.00 65.25 97 ARG A C 1
ATOM 773 O O . ARG A 1 97 ? -18.056 16.746 16.195 1.00 65.25 97 ARG A O 1
ATOM 780 N N . ARG A 1 98 ? -18.852 17.249 18.241 1.00 71.69 98 ARG A N 1
ATOM 781 C CA . ARG A 1 98 ? -17.710 18.041 18.716 1.00 71.69 98 ARG A CA 1
ATOM 782 C C . ARG A 1 98 ? -17.037 17.353 19.906 1.00 71.69 98 ARG A C 1
ATOM 784 O O . ARG A 1 98 ? -17.744 16.714 20.685 1.00 71.69 98 ARG A O 1
ATOM 791 N N . PRO A 1 99 ? -15.711 17.484 20.061 1.00 74.25 99 PRO A N 1
ATOM 792 C CA . PRO A 1 99 ? -15.019 16.939 21.218 1.00 74.25 99 PRO A CA 1
ATOM 793 C C . PRO A 1 99 ? -15.584 17.540 22.518 1.00 74.25 99 PRO A C 1
ATOM 795 O O . PRO A 1 99 ? -15.882 18.738 22.557 1.00 74.25 99 PRO A O 1
ATOM 798 N N . PRO A 1 100 ? -15.759 16.736 23.579 1.00 80.38 100 PRO A N 1
ATOM 799 C CA . PRO A 1 100 ? -16.167 17.250 24.881 1.00 80.38 100 PRO A CA 1
ATOM 800 C C . PRO A 1 100 ? -15.067 18.134 25.488 1.00 80.38 100 PRO A C 1
ATOM 802 O O . PRO A 1 100 ? -13.878 17.902 25.272 1.00 80.38 100 PRO A O 1
ATOM 805 N N . LEU A 1 101 ? -15.470 19.128 26.283 1.00 80.00 101 LEU A N 1
ATOM 806 C CA . LEU A 1 101 ? -14.543 19.946 27.067 1.00 80.00 101 LEU A CA 1
ATOM 807 C C . LEU A 1 101 ? -13.944 19.114 28.217 1.00 80.00 101 LEU A C 1
ATOM 809 O O . LEU A 1 101 ? -14.654 18.346 28.870 1.00 80.00 101 LEU A O 1
ATOM 813 N N . GLY A 1 102 ? -12.645 19.288 28.474 1.00 84.69 102 GLY A N 1
ATOM 814 C CA . GLY A 1 102 ? -11.902 18.610 29.544 1.00 84.69 102 GLY A CA 1
ATOM 815 C C . GLY A 1 102 ? -11.033 17.441 29.061 1.00 84.69 102 GLY A C 1
ATOM 816 O O . GLY A 1 102 ? -11.445 16.632 28.230 1.00 84.69 102 GLY A O 1
ATOM 817 N N . THR A 1 103 ? -9.825 17.330 29.617 1.00 81.31 103 THR A N 1
ATOM 818 C CA . THR A 1 103 ? -8.759 16.417 29.156 1.00 81.31 103 THR A CA 1
ATOM 819 C C . THR A 1 103 ? -9.159 14.939 29.190 1.00 81.31 103 THR A C 1
ATOM 821 O O . THR A 1 103 ? -8.992 14.234 28.198 1.00 81.31 103 THR A O 1
ATOM 824 N N . ALA A 1 104 ? -9.757 14.468 30.288 1.00 78.00 104 ALA A N 1
ATOM 825 C CA . ALA A 1 104 ? -10.159 13.065 30.433 1.00 78.00 104 ALA A CA 1
ATOM 826 C C . ALA A 1 104 ? -11.323 12.671 29.503 1.00 78.00 104 ALA A C 1
ATOM 828 O O . ALA A 1 104 ? -11.348 11.570 28.951 1.00 78.00 104 ALA A O 1
ATOM 829 N N . ALA A 1 105 ? -12.295 13.569 29.312 1.00 74.81 105 ALA A N 1
ATOM 830 C CA . ALA A 1 105 ? -13.414 13.333 28.403 1.00 74.81 105 ALA A CA 1
ATOM 831 C C . ALA A 1 105 ? -12.956 13.365 26.938 1.00 74.81 105 ALA A C 1
ATOM 833 O O . ALA A 1 105 ? -13.416 12.545 26.143 1.00 74.81 105 ALA A O 1
ATOM 834 N N . TYR A 1 106 ? -12.030 14.270 26.605 1.00 74.88 106 TYR A N 1
ATOM 835 C CA . TYR A 1 106 ? -11.399 14.356 25.293 1.00 74.88 106 TYR A CA 1
ATOM 836 C C . TYR A 1 106 ? -10.611 13.088 24.956 1.00 74.88 106 TYR A C 1
ATOM 838 O O . TYR A 1 106 ? -10.851 12.494 23.909 1.00 74.88 106 TYR A O 1
ATOM 846 N N . ALA A 1 107 ? -9.738 12.627 25.859 1.00 77.44 107 ALA A N 1
ATOM 847 C CA . ALA A 1 107 ? -8.949 11.412 25.660 1.00 77.44 107 ALA A CA 1
ATOM 848 C C . ALA A 1 107 ? -9.846 10.188 25.410 1.00 77.44 107 ALA A C 1
ATOM 850 O O . ALA A 1 107 ? -9.655 9.461 24.437 1.00 77.44 107 ALA A O 1
ATOM 851 N N . LEU A 1 108 ? -10.892 10.000 26.225 1.00 77.06 108 LEU A N 1
ATOM 852 C CA . LEU A 1 108 ? -11.851 8.910 26.030 1.00 77.06 108 LEU A CA 1
ATOM 853 C C . LEU A 1 108 ? -12.614 9.037 24.699 1.00 77.06 108 LEU A C 1
ATOM 855 O O . LEU A 1 108 ? -12.763 8.050 23.983 1.00 77.06 108 LEU A O 1
ATOM 859 N N . TRP A 1 109 ? -13.088 10.235 24.345 1.00 80.06 109 TRP A N 1
ATOM 860 C CA . TRP A 1 109 ? -13.747 10.482 23.058 1.00 80.06 109 TRP A CA 1
ATOM 861 C C . TRP A 1 109 ? -12.827 10.156 21.874 1.00 80.06 109 TRP A C 1
ATOM 863 O O . TRP A 1 109 ? -13.262 9.495 20.929 1.00 80.06 109 TRP A O 1
ATOM 873 N N . TRP A 1 110 ? -11.556 10.561 21.956 1.00 74.25 110 TRP A N 1
ATOM 874 C CA . TRP A 1 110 ? -10.533 10.283 20.953 1.00 74.25 110 TRP A CA 1
ATOM 875 C C . TRP A 1 110 ? -10.303 8.781 20.787 1.00 74.25 110 TRP A C 1
ATOM 877 O O . TRP A 1 110 ? -10.437 8.278 19.674 1.00 74.25 110 TRP A O 1
ATOM 887 N N . HIS A 1 111 ? -10.076 8.046 21.881 1.00 75.06 111 HIS A N 1
ATOM 888 C CA . HIS A 1 111 ? -9.898 6.591 21.843 1.00 75.06 111 HIS A CA 1
ATOM 889 C C . HIS A 1 111 ? -11.087 5.873 21.203 1.00 75.06 111 HIS A C 1
ATOM 891 O O . HIS A 1 111 ? -10.902 5.050 20.310 1.00 75.06 111 HIS A O 1
ATOM 897 N N . ILE A 1 112 ? -12.321 6.218 21.587 1.00 76.25 112 ILE A N 1
ATOM 898 C CA . ILE A 1 112 ? -13.507 5.570 21.012 1.00 76.25 112 ILE A CA 1
ATOM 899 C C . ILE A 1 112 ? -13.637 5.903 19.510 1.00 76.25 112 ILE A C 1
ATOM 901 O O . ILE A 1 112 ? -14.022 5.050 18.702 1.00 76.25 112 ILE A O 1
ATOM 905 N N . LYS A 1 113 ? -13.323 7.139 19.101 1.00 76.44 113 LYS A N 1
ATOM 906 C CA . LYS A 1 113 ? -13.305 7.533 17.683 1.00 76.44 113 LYS A CA 1
ATOM 907 C C . LYS A 1 113 ? -12.243 6.762 16.898 1.00 76.44 113 LYS A C 1
ATOM 909 O O . LYS A 1 113 ? -12.566 6.286 15.807 1.00 76.44 113 LYS A O 1
ATOM 914 N N . GLN A 1 114 ? -11.048 6.602 17.463 1.00 73.44 114 GLN A N 1
ATOM 915 C CA . GLN A 1 114 ? -9.956 5.810 16.898 1.00 73.44 114 GLN A CA 1
ATOM 916 C C . GLN A 1 114 ? -10.359 4.342 16.742 1.00 73.44 114 GLN A C 1
ATOM 918 O O . GLN A 1 114 ? -10.270 3.810 15.642 1.00 73.44 114 GLN A O 1
ATOM 923 N N . GLU A 1 115 ? -10.904 3.707 17.784 1.00 73.62 115 GLU A N 1
ATOM 924 C CA . GLU A 1 115 ? -11.365 2.315 17.707 1.00 73.62 115 GLU A CA 1
ATOM 925 C C . GLU A 1 115 ? -12.450 2.119 16.643 1.00 73.62 115 GLU A C 1
ATOM 927 O O . GLU A 1 115 ? -12.444 1.133 15.909 1.00 73.62 115 GLU A O 1
ATOM 932 N N . ARG A 1 116 ? -13.405 3.051 16.532 1.00 77.31 116 ARG A N 1
ATOM 933 C CA . ARG A 1 116 ? -14.453 2.982 15.500 1.00 77.31 116 ARG A CA 1
ATOM 934 C C . ARG A 1 116 ? -13.914 3.152 14.091 1.00 77.31 116 ARG A C 1
ATOM 936 O O . ARG A 1 116 ? -14.490 2.597 13.155 1.00 77.31 116 ARG A O 1
ATOM 943 N N . TRP A 1 117 ? -12.918 4.010 13.915 1.00 70.69 117 TRP A N 1
ATOM 944 C CA . TRP A 1 117 ? -12.229 4.138 12.640 1.00 70.69 117 TRP A CA 1
ATOM 945 C C . TRP A 1 117 ? -11.481 2.837 12.329 1.00 70.69 117 TRP A C 1
ATOM 947 O O . TRP A 1 117 ? -11.770 2.223 11.309 1.00 70.69 117 TRP A O 1
ATOM 957 N N . LEU A 1 118 ? -10.690 2.326 13.275 1.00 70.00 118 LEU A N 1
ATOM 958 C CA . LEU A 1 118 ? -9.923 1.090 13.124 1.00 70.00 118 LEU A CA 1
ATOM 959 C C . LEU A 1 118 ? -10.813 -0.116 12.794 1.00 70.00 118 LEU A C 1
ATOM 961 O O . LEU A 1 118 ? -10.519 -0.874 11.880 1.00 70.00 118 LEU A O 1
ATOM 965 N N . ARG A 1 119 ? -11.952 -0.280 13.478 1.00 73.19 119 ARG A N 1
ATOM 966 C CA . ARG A 1 119 ? -12.912 -1.358 13.176 1.00 73.19 119 ARG A CA 1
ATOM 967 C C . ARG A 1 119 ? -13.497 -1.253 11.770 1.00 73.19 119 ARG A C 1
ATOM 969 O O . ARG A 1 119 ? -13.721 -2.284 11.142 1.00 73.19 119 ARG A O 1
ATOM 976 N N . ARG A 1 120 ? -13.766 -0.035 11.285 1.00 72.88 120 ARG A N 1
ATOM 977 C CA . ARG A 1 120 ? -14.238 0.180 9.909 1.00 72.88 120 ARG A CA 1
ATOM 978 C C . ARG A 1 120 ? -13.148 -0.167 8.907 1.00 72.88 120 ARG A C 1
ATOM 980 O O . ARG A 1 120 ? -13.422 -0.917 7.982 1.00 72.88 120 ARG A O 1
ATOM 987 N N . GLU A 1 121 ? -11.920 0.275 9.150 1.00 71.50 121 GLU A N 1
ATOM 988 C CA . GLU A 1 121 ? -10.775 -0.066 8.304 1.00 71.50 121 GLU A CA 1
ATOM 989 C C . GLU A 1 121 ? -10.513 -1.575 8.250 1.00 71.50 121 GLU A C 1
ATOM 991 O O . GLU A 1 121 ? -10.344 -2.135 7.169 1.00 71.50 121 GLU A O 1
ATOM 996 N N . ILE A 1 122 ? -10.559 -2.268 9.391 1.00 71.12 122 ILE A N 1
ATOM 997 C CA . ILE A 1 122 ? -10.454 -3.733 9.449 1.00 71.12 122 ILE A CA 1
ATOM 998 C C . ILE A 1 122 ? -11.609 -4.388 8.679 1.00 71.12 122 ILE A C 1
ATOM 1000 O O . ILE A 1 122 ? -11.393 -5.341 7.935 1.00 71.12 122 ILE A O 1
ATOM 1004 N N . GLY A 1 123 ? -12.836 -3.881 8.831 1.00 70.56 123 GLY A N 1
ATOM 1005 C CA . GLY A 1 123 ? -14.009 -4.368 8.102 1.00 70.56 123 GLY A CA 1
ATOM 1006 C C . GLY A 1 123 ? -13.858 -4.251 6.584 1.00 70.56 123 GLY A C 1
ATOM 1007 O O . GLY A 1 123 ? -14.086 -5.231 5.876 1.00 70.56 123 GLY A O 1
ATOM 1008 N N . GLU A 1 124 ? -13.416 -3.091 6.093 1.00 73.94 124 GLU A N 1
ATOM 1009 C CA . GLU A 1 124 ? -13.160 -2.868 4.667 1.00 73.94 124 GLU A CA 1
ATOM 1010 C C . GLU A 1 124 ? -11.980 -3.706 4.165 1.00 73.94 124 GLU A C 1
ATOM 1012 O O . GLU A 1 124 ? -12.094 -4.340 3.122 1.00 73.94 124 GLU A O 1
ATOM 1017 N N . THR A 1 125 ? -10.889 -3.815 4.930 1.00 70.81 125 THR A N 1
ATOM 1018 C CA . THR A 1 125 ? -9.762 -4.706 4.584 1.00 70.81 125 THR A CA 1
ATOM 1019 C C . THR A 1 125 ? -10.241 -6.144 4.428 1.00 70.81 125 THR A C 1
ATOM 1021 O O . THR A 1 125 ? -10.006 -6.773 3.402 1.00 70.81 125 THR A O 1
ATOM 1024 N N . ASN A 1 126 ? -10.986 -6.657 5.409 1.00 68.88 126 ASN A N 1
ATOM 1025 C CA . ASN A 1 126 ? -11.522 -8.014 5.375 1.00 68.88 126 ASN A CA 1
ATOM 1026 C C . ASN A 1 126 ? -12.480 -8.222 4.203 1.00 68.88 126 ASN A C 1
ATOM 1028 O O . ASN A 1 126 ? -12.487 -9.292 3.598 1.00 68.88 126 ASN A O 1
ATOM 1032 N N . LYS A 1 127 ? -13.290 -7.215 3.869 1.00 74.50 127 LYS A N 1
ATOM 1033 C CA . LYS A 1 127 ? -14.147 -7.251 2.685 1.00 74.50 127 LYS A CA 1
ATOM 1034 C C . LYS A 1 127 ? -13.305 -7.360 1.418 1.00 74.50 127 LYS A C 1
ATOM 1036 O O . LYS A 1 127 ? -13.571 -8.256 0.629 1.00 74.50 127 LYS A O 1
ATOM 1041 N N . LEU A 1 128 ? -12.276 -6.527 1.265 1.00 74.75 128 LEU A N 1
ATOM 1042 C CA . LEU A 1 128 ? -11.390 -6.537 0.100 1.00 74.75 128 LEU A CA 1
ATOM 1043 C C . LEU A 1 128 ? -10.601 -7.844 -0.026 1.00 74.75 128 LEU A C 1
ATOM 1045 O O . LEU A 1 128 ? -10.434 -8.344 -1.135 1.00 74.75 128 LEU A O 1
ATOM 1049 N N . ILE A 1 129 ? -10.167 -8.432 1.090 1.00 69.62 129 ILE A N 1
ATOM 1050 C CA . ILE A 1 129 ? -9.556 -9.768 1.125 1.00 69.62 129 ILE A CA 1
ATOM 1051 C C . ILE A 1 129 ? -10.558 -10.821 0.646 1.00 69.62 129 ILE A C 1
ATOM 1053 O O . ILE A 1 129 ? -10.255 -11.597 -0.255 1.00 69.62 129 ILE A O 1
ATOM 1057 N N . ARG A 1 130 ? -11.780 -10.824 1.196 1.00 68.75 130 ARG A N 1
ATOM 1058 C CA . ARG A 1 130 ? -12.834 -11.788 0.828 1.00 68.75 130 ARG A CA 1
ATOM 1059 C C . ARG A 1 130 ? -13.249 -11.683 -0.632 1.00 68.75 130 ARG A C 1
ATOM 1061 O O . ARG A 1 130 ? -13.496 -12.699 -1.267 1.00 68.75 130 ARG A O 1
ATOM 1068 N N . THR A 1 131 ? -13.322 -10.470 -1.169 1.00 72.69 131 THR A N 1
ATOM 1069 C CA . THR A 1 131 ? -13.610 -10.230 -2.588 1.00 72.69 131 THR A CA 1
ATOM 1070 C C . THR A 1 131 ? -12.381 -10.423 -3.473 1.00 72.69 131 THR A C 1
ATOM 1072 O O . THR A 1 131 ? -12.434 -10.096 -4.655 1.00 72.69 131 THR A O 1
ATOM 1075 N N . ASN A 1 132 ? -11.269 -10.905 -2.906 1.00 72.69 132 ASN A N 1
ATOM 1076 C CA . ASN A 1 132 ? -9.996 -11.095 -3.580 1.00 72.69 132 ASN A CA 1
ATOM 1077 C C . ASN A 1 132 ? -9.570 -9.839 -4.358 1.00 72.69 132 ASN A C 1
ATOM 1079 O O . ASN A 1 132 ? -9.107 -9.938 -5.481 1.00 72.69 132 ASN A O 1
ATOM 1083 N N . LEU A 1 133 ? -9.794 -8.644 -3.816 1.00 71.50 133 LEU A N 1
ATOM 1084 C CA . LEU A 1 133 ? -9.403 -7.366 -4.423 1.00 71.50 133 LEU A CA 1
ATOM 1085 C C . LEU A 1 133 ? -7.968 -6.989 -4.033 1.00 71.50 133 LEU A C 1
ATOM 1087 O O . LEU A 1 133 ? -7.249 -6.434 -4.852 1.00 71.50 133 LEU A O 1
ATOM 1091 N N . MET A 1 134 ? -7.538 -7.351 -2.819 1.00 75.00 134 MET A N 1
ATOM 1092 C CA . MET A 1 134 ? -6.143 -7.196 -2.374 1.00 75.00 134 MET A CA 1
ATOM 1093 C C . MET A 1 134 ? -5.222 -8.343 -2.812 1.00 75.00 134 MET A C 1
ATOM 1095 O O . MET A 1 134 ? -4.007 -8.193 -2.755 1.00 75.00 134 MET A O 1
ATOM 1099 N N . GLY A 1 135 ? -5.785 -9.468 -3.266 1.00 84.19 135 GLY A N 1
ATOM 1100 C CA . GLY A 1 135 ? -5.017 -10.561 -3.855 1.00 84.19 135 GLY A CA 1
ATOM 1101 C C . GLY A 1 135 ? -4.037 -11.251 -2.915 1.00 84.19 135 GLY A C 1
ATOM 1102 O O . GLY A 1 135 ? -4.401 -11.647 -1.809 1.00 84.19 135 GLY A O 1
ATOM 1103 N N . ASP A 1 136 ? -2.804 -11.425 -3.391 1.00 88.44 136 ASP A N 1
ATOM 1104 C CA . ASP A 1 136 ? -1.750 -12.198 -2.731 1.00 88.44 136 ASP A CA 1
ATOM 1105 C C . ASP A 1 136 ? -1.034 -11.377 -1.647 1.00 88.44 136 ASP A C 1
ATOM 1107 O O . ASP A 1 136 ? 0.110 -10.948 -1.790 1.00 88.44 136 ASP A O 1
ATOM 1111 N N . ILE A 1 137 ? -1.745 -11.114 -0.547 1.00 88.56 137 ILE A N 1
ATOM 1112 C CA . ILE A 1 137 ? -1.201 -10.357 0.590 1.00 88.56 137 ILE A CA 1
ATOM 1113 C C . ILE A 1 137 ? 0.134 -10.934 1.092 1.00 88.56 137 ILE A C 1
ATOM 1115 O O . ILE A 1 137 ? 1.047 -10.134 1.293 1.00 88.56 137 ILE A O 1
ATOM 1119 N N . PRO A 1 138 ? 0.308 -12.262 1.265 1.00 90.00 138 PRO A N 1
ATOM 1120 C CA . PRO A 1 138 ? 1.596 -12.823 1.671 1.00 90.00 138 PRO A CA 1
ATOM 1121 C C . PRO A 1 138 ? 2.751 -12.453 0.733 1.00 90.00 138 PRO A C 1
ATOM 1123 O O . PRO A 1 138 ? 3.818 -12.070 1.219 1.00 90.00 138 PRO A O 1
ATOM 1126 N N . ALA A 1 139 ? 2.546 -12.502 -0.588 1.00 94.12 139 ALA A N 1
ATOM 1127 C CA . ALA A 1 139 ? 3.564 -12.082 -1.549 1.00 94.12 139 ALA A CA 1
ATOM 1128 C C . ALA A 1 139 ? 3.906 -10.597 -1.407 1.00 94.12 139 ALA A C 1
ATOM 1130 O O . ALA A 1 139 ? 5.081 -10.241 -1.321 1.00 94.12 139 ALA A O 1
ATOM 1131 N N . TRP A 1 140 ? 2.894 -9.730 -1.316 1.00 94.44 140 TRP A N 1
ATOM 1132 C CA . TRP A 1 140 ? 3.108 -8.288 -1.177 1.00 94.44 140 TRP A CA 1
ATOM 1133 C C . TRP A 1 140 ? 3.791 -7.919 0.139 1.00 94.44 140 TRP A C 1
ATOM 1135 O O . TRP A 1 140 ? 4.668 -7.058 0.155 1.00 94.44 140 TRP A O 1
ATOM 1145 N N . SER A 1 141 ? 3.448 -8.598 1.234 1.00 91.44 141 SER A N 1
ATOM 1146 C CA . SER A 1 141 ? 4.135 -8.443 2.517 1.00 91.44 141 SER A CA 1
ATOM 1147 C C . SER A 1 141 ? 5.588 -8.919 2.457 1.00 91.44 141 SER A C 1
ATOM 1149 O O . SER A 1 141 ? 6.455 -8.266 3.035 1.00 91.44 141 SER A O 1
ATOM 1151 N N . CYS A 1 142 ? 5.877 -10.013 1.743 1.00 95.06 142 CYS A N 1
ATOM 1152 C CA . CYS A 1 142 ? 7.253 -10.457 1.527 1.00 95.06 142 CYS A CA 1
ATOM 1153 C C . CYS A 1 142 ? 8.050 -9.436 0.711 1.00 95.06 142 CYS A C 1
ATOM 1155 O O . CYS A 1 142 ? 9.152 -9.079 1.119 1.00 95.06 142 CYS A O 1
ATOM 1157 N N . ILE A 1 143 ? 7.478 -8.919 -0.384 1.00 95.12 143 ILE A N 1
ATOM 1158 C CA . ILE A 1 143 ? 8.142 -7.910 -1.213 1.00 95.12 143 ILE A CA 1
ATOM 1159 C C . ILE A 1 143 ? 8.451 -6.664 -0.389 1.00 95.12 143 ILE A C 1
ATOM 1161 O O . ILE A 1 143 ? 9.607 -6.274 -0.266 1.00 95.12 143 ILE A O 1
ATOM 1165 N N . HIS A 1 144 ? 7.436 -6.108 0.268 1.00 93.62 144 HIS A N 1
ATOM 1166 C CA . HIS A 1 144 ? 7.582 -4.936 1.122 1.00 93.62 144 HIS A CA 1
ATOM 1167 C C . HIS A 1 144 ? 8.739 -5.060 2.129 1.00 93.62 144 HIS A C 1
ATOM 1169 O O . HIS A 1 144 ? 9.515 -4.122 2.291 1.00 93.62 144 HIS A O 1
ATOM 1175 N N . ARG A 1 145 ? 8.900 -6.232 2.761 1.00 92.06 145 ARG A N 1
ATOM 1176 C CA . ARG A 1 145 ? 9.948 -6.484 3.764 1.00 92.06 145 ARG A CA 1
ATOM 1177 C C . ARG A 1 145 ? 11.371 -6.223 3.253 1.00 92.06 145 ARG A C 1
ATOM 1179 O O . ARG A 1 145 ? 12.239 -5.901 4.062 1.00 92.06 145 ARG A O 1
ATOM 1186 N N . TYR A 1 146 ? 11.619 -6.411 1.960 1.00 92.44 146 TYR A N 1
ATOM 1187 C CA . TYR A 1 146 ? 12.940 -6.240 1.347 1.00 92.44 146 TYR A CA 1
ATOM 1188 C C . TYR A 1 146 ? 13.087 -4.938 0.554 1.00 92.44 146 TYR A C 1
ATOM 1190 O O . TYR A 1 146 ? 14.210 -4.599 0.193 1.00 92.44 146 TYR A O 1
ATOM 1198 N N . GLU A 1 147 ? 11.989 -4.231 0.286 1.00 92.44 147 GLU A N 1
ATOM 1199 C CA . GLU A 1 147 ? 11.996 -3.004 -0.511 1.00 92.44 147 GLU A CA 1
ATOM 1200 C C . GLU A 1 147 ? 12.212 -1.767 0.372 1.00 92.44 147 GLU A C 1
ATOM 1202 O O . GLU A 1 147 ? 13.311 -1.217 0.409 1.00 92.44 147 GLU A O 1
ATOM 1207 N N . ALA A 1 148 ? 11.192 -1.318 1.112 1.00 90.62 148 ALA A N 1
ATOM 1208 C CA . ALA A 1 148 ? 11.293 -0.118 1.944 1.00 90.62 148 ALA A CA 1
ATOM 1209 C C . ALA A 1 148 ? 10.171 -0.021 2.983 1.00 90.62 148 ALA A C 1
ATOM 1211 O O . ALA A 1 148 ? 9.213 -0.786 2.963 1.00 90.62 148 ALA A O 1
ATOM 1212 N N . THR A 1 149 ? 10.245 0.968 3.877 1.00 89.69 149 THR A N 1
ATOM 1213 C CA . THR A 1 149 ? 9.136 1.308 4.783 1.00 89.69 149 THR A CA 1
ATOM 1214 C C . THR A 1 149 ? 7.946 1.885 4.006 1.00 89.69 149 THR A C 1
ATOM 1216 O O . THR A 1 149 ? 8.114 2.512 2.964 1.00 89.69 149 THR A O 1
ATOM 1219 N N . TRP A 1 150 ? 6.717 1.714 4.508 1.00 86.94 150 TRP A N 1
ATOM 1220 C CA . TRP A 1 150 ? 5.503 2.146 3.791 1.00 86.94 150 TRP A CA 1
ATOM 1221 C C . TRP A 1 150 ? 5.474 3.630 3.413 1.00 86.94 150 TRP A C 1
ATOM 1223 O O . TRP A 1 150 ? 4.913 3.972 2.374 1.00 86.94 150 TRP A O 1
ATOM 1233 N N . HIS A 1 151 ? 6.106 4.475 4.225 1.00 86.69 151 HIS A N 1
ATOM 1234 C CA . HIS A 1 151 ? 6.202 5.925 4.039 1.00 86.69 151 HIS A CA 1
ATOM 1235 C C . HIS A 1 151 ? 7.579 6.359 3.542 1.00 86.69 151 HIS A C 1
ATOM 1237 O O . HIS A 1 151 ? 8.044 7.447 3.874 1.00 86.69 151 HIS A O 1
ATOM 1243 N N . TYR A 1 152 ? 8.269 5.487 2.808 1.00 85.31 152 TYR A N 1
ATOM 1244 C CA . TYR A 1 152 ? 9.540 5.838 2.201 1.00 85.31 152 TYR A CA 1
ATOM 1245 C C . TYR A 1 152 ? 9.345 6.978 1.199 1.00 85.31 152 TYR A C 1
ATOM 1247 O O . TYR A 1 152 ? 8.800 6.774 0.115 1.00 85.31 152 TYR A O 1
ATOM 1255 N N . ASP A 1 153 ? 9.785 8.169 1.590 1.00 84.62 153 ASP A N 1
ATOM 1256 C CA . ASP A 1 153 ? 9.854 9.354 0.744 1.00 84.62 153 ASP A CA 1
ATOM 1257 C C . ASP A 1 153 ? 11.203 9.363 0.024 1.00 84.62 153 ASP A C 1
ATOM 1259 O O . ASP A 1 153 ? 12.256 9.471 0.660 1.00 84.62 153 ASP A O 1
ATOM 1263 N N . LYS A 1 154 ? 11.190 9.237 -1.303 1.00 79.38 154 LYS A N 1
ATOM 1264 C CA . LYS A 1 154 ? 12.415 9.200 -2.112 1.00 79.38 154 LYS A CA 1
ATOM 1265 C C . LYS A 1 154 ? 13.201 10.514 -2.073 1.00 79.38 154 LYS A C 1
ATOM 1267 O O . LYS A 1 154 ? 14.400 10.492 -2.343 1.00 79.38 154 LYS A O 1
ATOM 1272 N N . ASP A 1 155 ? 12.540 11.627 -1.751 1.00 81.25 155 ASP A N 1
ATOM 1273 C CA . ASP A 1 155 ? 13.129 12.968 -1.718 1.00 81.25 155 ASP A 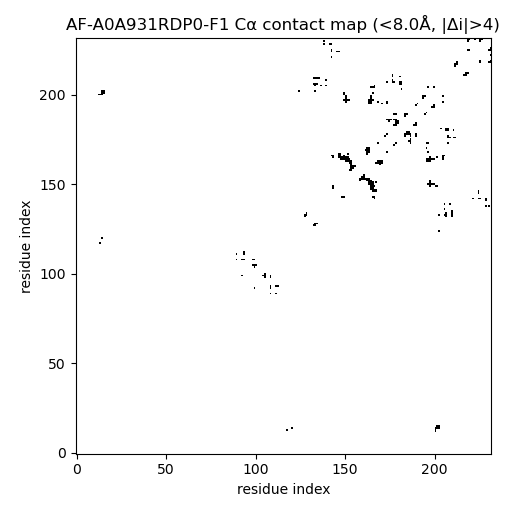CA 1
ATOM 1274 C C . ASP A 1 155 ? 13.731 13.299 -0.334 1.00 81.25 155 ASP A C 1
ATOM 1276 O O . ASP A 1 155 ? 14.335 14.361 -0.146 1.00 81.25 155 ASP A O 1
ATOM 1280 N N . ALA A 1 156 ? 13.618 12.385 0.640 1.00 78.75 156 ALA A N 1
ATOM 1281 C CA . ALA A 1 156 ? 14.222 12.545 1.957 1.00 78.75 156 ALA A CA 1
ATOM 1282 C C . ALA A 1 156 ? 15.770 12.500 1.902 1.00 78.75 156 ALA A C 1
ATOM 1284 O O . ALA A 1 156 ? 16.357 11.761 1.102 1.00 78.75 156 ALA A O 1
ATOM 1285 N N . PRO A 1 157 ? 16.477 13.259 2.768 1.00 79.75 157 PRO A N 1
ATOM 1286 C CA . PRO A 1 157 ? 17.938 13.275 2.786 1.00 79.75 157 PRO A CA 1
ATOM 1287 C C . PRO A 1 157 ? 18.546 11.877 2.969 1.00 79.75 157 PRO A C 1
ATOM 1289 O O . PRO A 1 157 ? 18.248 11.184 3.938 1.00 79.75 157 PRO A O 1
ATOM 1292 N N . GLY A 1 158 ? 19.449 11.494 2.062 1.00 69.69 158 GLY A N 1
ATOM 1293 C CA . GLY A 1 158 ? 20.132 10.194 2.085 1.00 69.69 158 GLY A CA 1
ATOM 1294 C C . GLY A 1 158 ? 19.475 9.102 1.234 1.00 69.69 158 GLY A C 1
ATOM 1295 O O . GLY A 1 158 ? 19.974 7.979 1.222 1.00 69.69 158 GLY A O 1
ATOM 1296 N N . HIS A 1 159 ? 18.388 9.408 0.520 1.00 76.50 159 HIS A N 1
ATOM 1297 C CA . HIS A 1 159 ? 17.699 8.479 -0.380 1.00 76.50 159 HIS A CA 1
ATOM 1298 C C . HIS A 1 159 ? 18.102 8.699 -1.852 1.00 76.50 159 HIS A C 1
ATOM 1300 O O . HIS A 1 159 ? 18.620 9.753 -2.220 1.00 76.50 159 HIS A O 1
ATOM 1306 N N . ASN A 1 160 ? 17.899 7.687 -2.707 1.00 67.94 160 ASN A N 1
ATOM 1307 C CA . ASN A 1 160 ? 18.328 7.698 -4.117 1.00 67.94 160 ASN A CA 1
ATOM 1308 C C . ASN A 1 160 ? 17.250 8.204 -5.106 1.00 67.94 160 ASN A C 1
ATOM 1310 O O . ASN A 1 160 ? 17.389 8.017 -6.316 1.00 67.94 160 ASN A O 1
ATOM 1314 N N . GLY A 1 161 ? 16.191 8.856 -4.611 1.00 67.00 161 GLY A N 1
ATOM 1315 C CA . GLY A 1 161 ? 15.327 9.739 -5.404 1.00 67.00 161 GLY A CA 1
ATOM 1316 C C . GLY A 1 161 ? 14.462 9.102 -6.493 1.00 67.00 161 GLY A C 1
ATOM 1317 O O . GLY A 1 161 ? 13.921 9.844 -7.309 1.00 67.00 161 GLY A O 1
ATOM 1318 N N . THR A 1 162 ? 14.325 7.772 -6.551 1.00 84.56 162 THR A N 1
ATOM 1319 C CA . THR A 1 162 ? 13.689 7.115 -7.715 1.00 84.56 162 THR A CA 1
ATOM 1320 C C . THR A 1 162 ? 12.319 6.488 -7.427 1.00 84.56 162 THR A C 1
ATOM 1322 O O . THR A 1 162 ? 11.453 6.516 -8.298 1.00 84.56 162 THR A O 1
ATOM 1325 N N . TYR A 1 163 ? 12.087 5.967 -6.220 1.00 90.69 163 TYR A N 1
ATOM 1326 C CA . TYR A 1 163 ? 10.931 5.112 -5.926 1.00 90.69 163 TYR A CA 1
ATOM 1327 C C . TYR A 1 163 ? 10.221 5.503 -4.628 1.00 90.69 163 TYR A C 1
ATOM 1329 O O . TYR A 1 163 ? 10.877 5.691 -3.606 1.00 90.69 163 TYR A O 1
ATOM 1337 N N . ASP A 1 164 ? 8.888 5.561 -4.650 1.00 92.25 164 ASP A N 1
ATOM 1338 C CA . ASP A 1 164 ? 8.077 5.982 -3.504 1.00 92.25 164 ASP A CA 1
ATOM 1339 C C . ASP A 1 164 ? 7.406 4.799 -2.789 1.00 92.25 164 ASP A C 1
ATOM 1341 O O . ASP A 1 164 ? 6.949 3.830 -3.408 1.00 92.25 164 ASP A O 1
ATOM 1345 N N . GLY A 1 165 ? 7.271 4.922 -1.469 1.00 93.50 165 GLY A N 1
ATOM 1346 C CA . GLY A 1 165 ? 6.503 4.007 -0.632 1.00 93.50 165 GLY A CA 1
ATOM 1347 C C . GLY A 1 165 ? 7.170 2.653 -0.373 1.00 93.50 165 GLY A C 1
ATOM 1348 O O . GLY A 1 165 ? 8.288 2.360 -0.802 1.00 93.50 165 GLY A O 1
ATOM 1349 N N . GLY A 1 166 ? 6.451 1.796 0.353 1.00 92.69 166 GLY A N 1
ATOM 1350 C CA . GLY A 1 166 ? 6.966 0.521 0.861 1.00 92.69 166 GLY A CA 1
ATOM 1351 C C . GLY A 1 166 ? 7.115 -0.573 -0.184 1.00 92.69 166 GLY A C 1
ATOM 1352 O O . GLY A 1 166 ? 7.799 -1.557 0.074 1.00 92.69 166 GLY A O 1
ATOM 1353 N N . LEU A 1 167 ? 6.486 -0.403 -1.346 1.00 95.44 167 LEU A N 1
ATOM 1354 C CA . LEU A 1 167 ? 6.697 -1.247 -2.521 1.00 95.44 167 LEU A CA 1
ATOM 1355 C C . LEU A 1 167 ? 7.567 -0.554 -3.574 1.00 95.44 167 LEU A C 1
ATOM 1357 O O . LEU A 1 167 ? 7.605 -1.031 -4.697 1.00 95.44 167 LEU A O 1
ATOM 1361 N N . GLN A 1 168 ? 8.231 0.561 -3.248 1.00 94.88 168 GLN A N 1
ATOM 1362 C CA . GLN A 1 168 ? 9.183 1.230 -4.141 1.00 94.88 168 GLN A CA 1
ATOM 1363 C C . GLN A 1 168 ? 8.624 1.421 -5.567 1.00 94.88 168 GLN A C 1
ATOM 1365 O O . GLN A 1 168 ? 9.196 0.963 -6.553 1.00 94.88 168 GLN A O 1
ATOM 1370 N N . MET A 1 169 ? 7.470 2.080 -5.687 1.00 95.50 169 MET A N 1
ATOM 1371 C CA . MET A 1 169 ? 6.830 2.317 -6.984 1.00 95.50 169 MET A CA 1
ATOM 1372 C C . MET A 1 169 ? 7.384 3.586 -7.632 1.00 95.50 169 MET A C 1
ATOM 1374 O O . MET A 1 169 ? 7.358 4.650 -7.016 1.00 95.50 169 MET A O 1
ATOM 1378 N N . ASP A 1 170 ? 7.816 3.515 -8.889 1.00 94.31 170 ASP A N 1
ATOM 1379 C CA . ASP A 1 170 ? 8.170 4.713 -9.659 1.00 94.31 170 ASP A CA 1
ATOM 1380 C C . ASP A 1 170 ? 6.916 5.494 -10.116 1.00 94.31 170 ASP A C 1
ATOM 1382 O O . ASP A 1 170 ? 5.781 5.008 -10.048 1.00 94.31 170 ASP A O 1
ATOM 1386 N N . LEU A 1 171 ? 7.107 6.732 -10.584 1.00 94.81 171 LEU A N 1
ATOM 1387 C CA . LEU A 1 171 ? 6.003 7.602 -11.012 1.00 94.81 171 LEU A CA 1
ATOM 1388 C C . LEU A 1 171 ? 5.248 7.071 -12.242 1.00 94.81 171 LEU A C 1
ATOM 1390 O O . LEU A 1 171 ? 4.052 7.338 -12.394 1.00 94.81 171 LEU A O 1
ATOM 1394 N N . GLU A 1 172 ? 5.905 6.325 -13.130 1.00 96.12 172 GLU A N 1
ATOM 1395 C CA . GLU A 1 172 ? 5.265 5.746 -14.315 1.00 96.12 172 GLU A CA 1
ATOM 1396 C C . GLU A 1 172 ? 4.318 4.609 -13.908 1.00 96.12 172 GLU A C 1
ATOM 1398 O O . GLU A 1 172 ? 3.160 4.562 -14.330 1.00 96.12 172 GLU A O 1
ATOM 1403 N N . PHE A 1 173 ? 4.761 3.746 -12.997 1.00 97.50 173 PHE A N 1
ATOM 1404 C CA . PHE A 1 173 ? 3.967 2.694 -12.387 1.00 97.50 173 PHE A CA 1
ATOM 1405 C C . PHE A 1 173 ? 2.778 3.280 -11.621 1.00 97.50 173 PHE A C 1
ATOM 1407 O O . PHE A 1 173 ? 1.634 2.861 -11.827 1.00 97.50 173 PHE A O 1
ATOM 1414 N N . GLN A 1 174 ? 3.031 4.290 -10.782 1.00 97.56 174 GLN A N 1
ATOM 1415 C CA . GLN A 1 174 ? 1.993 4.981 -10.019 1.00 97.56 174 GLN A CA 1
ATOM 1416 C C . GLN A 1 174 ? 0.951 5.632 -10.940 1.00 97.56 174 GLN A C 1
ATOM 1418 O O . GLN A 1 174 ? -0.249 5.484 -10.709 1.00 97.56 174 GLN A O 1
ATOM 1423 N N . SER A 1 175 ? 1.380 6.316 -12.003 1.00 97.56 175 SER A N 1
ATOM 1424 C CA . SER A 1 175 ? 0.473 6.986 -12.944 1.00 97.56 175 SER A CA 1
ATOM 1425 C C . SER A 1 175 ? -0.323 6.022 -13.823 1.00 97.56 175 SER A C 1
ATOM 1427 O O . SER A 1 175 ? -1.486 6.303 -14.122 1.00 97.56 175 SER A O 1
ATOM 1429 N N . THR A 1 176 ? 0.258 4.875 -14.176 1.00 98.00 176 THR A N 1
ATOM 1430 C CA . THR A 1 176 ? -0.382 3.856 -15.019 1.00 98.00 176 THR A CA 1
ATOM 1431 C C . THR A 1 176 ? -1.412 3.036 -14.244 1.00 98.00 176 THR A C 1
ATOM 1433 O O . THR A 1 176 ? -2.543 2.864 -14.699 1.00 98.00 176 THR A O 1
ATOM 1436 N N . TYR A 1 177 ? -1.045 2.531 -13.063 1.00 97.69 177 TYR A N 1
ATOM 1437 C CA . TYR A 1 177 ? -1.872 1.571 -12.321 1.00 97.69 177 TYR A CA 1
ATOM 1438 C C . TYR A 1 177 ? -2.633 2.199 -11.152 1.00 97.69 177 TYR A C 1
ATOM 1440 O O . TYR A 1 177 ? -3.685 1.690 -10.772 1.00 97.69 177 TYR A O 1
ATOM 1448 N N . GLY A 1 178 ? -2.151 3.317 -10.603 1.00 96.50 178 GLY A N 1
ATOM 1449 C CA . GLY A 1 178 ? -2.754 3.991 -9.453 1.00 96.50 178 GLY A CA 1
ATOM 1450 C C . GLY A 1 178 ? -4.199 4.433 -9.692 1.00 96.50 178 GLY A C 1
ATOM 1451 O O . GLY A 1 178 ? -5.091 3.999 -8.958 1.00 96.50 178 GLY A O 1
ATOM 1452 N N . PRO A 1 179 ? -4.477 5.269 -10.713 1.00 95.38 179 PRO A N 1
ATOM 1453 C CA . PRO A 1 179 ? -5.817 5.800 -10.938 1.00 95.38 179 PRO A CA 1
ATOM 1454 C C . PRO A 1 179 ? -6.899 4.732 -11.135 1.00 95.38 179 PRO A C 1
ATOM 1456 O O . PRO A 1 179 ? -7.884 4.779 -10.393 1.00 95.38 179 PRO A O 1
ATOM 1459 N N . PRO A 1 180 ? -6.748 3.748 -12.048 1.00 91.88 180 PRO A N 1
ATOM 1460 C CA . PRO A 1 180 ? -7.781 2.734 -12.229 1.00 91.88 180 PRO A CA 1
ATOM 1461 C C . PRO A 1 180 ? -7.945 1.835 -10.996 1.00 91.88 180 PRO A C 1
ATOM 1463 O O . PRO A 1 180 ? -9.072 1.464 -10.675 1.00 91.88 180 PRO A O 1
ATOM 1466 N N . ALA A 1 181 ? -6.866 1.521 -10.269 1.00 91.44 181 ALA A N 1
ATOM 1467 C CA . ALA A 1 181 ? -6.935 0.668 -9.084 1.00 91.44 181 ALA A CA 1
ATOM 1468 C C . ALA A 1 181 ? -7.606 1.358 -7.882 1.00 91.44 181 ALA A C 1
ATOM 1470 O O . ALA A 1 181 ? -8.321 0.713 -7.116 1.00 91.44 181 ALA A O 1
ATOM 1471 N N . LEU A 1 182 ? -7.400 2.669 -7.723 1.00 89.38 182 LEU A N 1
ATOM 1472 C CA . LEU A 1 182 ? -7.932 3.459 -6.606 1.00 89.38 182 LEU A CA 1
ATOM 1473 C C . LEU A 1 182 ? -9.225 4.222 -6.952 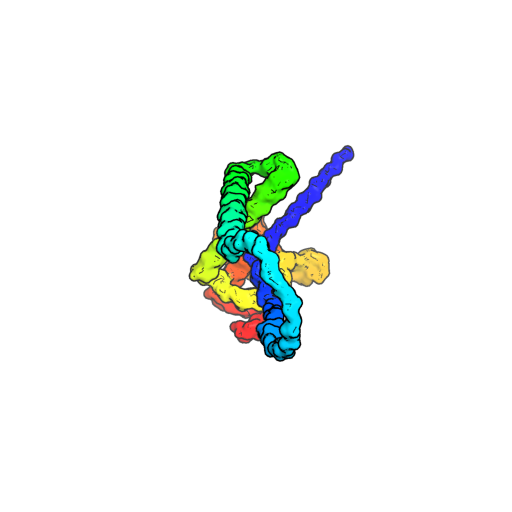1.00 89.38 182 LEU A C 1
ATOM 1475 O O . LEU A 1 182 ? -9.752 4.952 -6.114 1.00 89.38 182 LEU A O 1
ATOM 1479 N N . GLY A 1 183 ? -9.753 4.059 -8.169 1.00 87.88 183 GLY A N 1
ATOM 1480 C CA . GLY A 1 183 ? -11.015 4.667 -8.602 1.00 87.88 183 GLY A CA 1
ATOM 1481 C C . GLY A 1 183 ? -10.928 6.160 -8.939 1.00 87.88 183 GLY A C 1
ATOM 1482 O O . GLY A 1 183 ? -11.934 6.869 -8.875 1.00 87.88 183 GLY A O 1
ATOM 1483 N N . PHE A 1 184 ? -9.744 6.657 -9.302 1.00 92.81 184 PHE A N 1
ATOM 1484 C CA . PHE A 1 184 ? -9.547 8.035 -9.753 1.00 92.81 184 PHE A CA 1
ATOM 1485 C C . PHE A 1 184 ? -9.649 8.138 -11.275 1.00 92.81 184 PHE A C 1
ATOM 1487 O O . PHE A 1 184 ? -9.232 7.250 -12.013 1.00 92.81 184 PHE A O 1
ATOM 1494 N N . LYS A 1 185 ? -10.167 9.272 -11.761 1.00 94.69 185 LYS A N 1
ATOM 1495 C CA . LYS A 1 185 ? -10.352 9.518 -13.203 1.00 94.69 185 LYS A CA 1
ATOM 1496 C C . LYS A 1 185 ? -9.037 9.650 -13.978 1.00 94.69 185 LYS A C 1
ATOM 1498 O O . LYS A 1 185 ? -9.022 9.424 -15.181 1.00 94.69 185 LYS A O 1
ATOM 1503 N N . SER A 1 186 ? -7.968 10.091 -13.320 1.00 96.94 186 SER A N 1
ATOM 1504 C CA . SER A 1 186 ? -6.662 10.324 -13.938 1.00 96.94 186 SER A CA 1
ATOM 1505 C C . SER A 1 186 ? -5.554 10.375 -12.888 1.00 96.94 186 SER A C 1
ATOM 1507 O O . SER A 1 186 ? -5.825 10.561 -11.697 1.00 96.94 186 SER A O 1
ATOM 1509 N N . TRP A 1 187 ? -4.301 10.274 -13.342 1.00 97.50 187 TRP A N 1
ATOM 1510 C CA . TRP A 1 187 ? -3.119 10.476 -12.500 1.00 97.50 187 TRP A CA 1
ATOM 1511 C C . TRP A 1 187 ? -3.118 11.841 -11.813 1.00 97.50 187 TRP A C 1
ATOM 1513 O O . TRP A 1 187 ? -2.937 11.913 -10.605 1.00 97.50 187 TRP A O 1
ATOM 1523 N N . SER A 1 188 ? -3.406 12.917 -12.550 1.00 97.88 188 SER A N 1
ATOM 1524 C CA . SER A 1 188 ? -3.461 14.269 -11.981 1.00 97.88 188 SER A CA 1
ATOM 1525 C C . SER A 1 188 ? -4.484 14.378 -10.842 1.00 97.88 188 SER A C 1
ATOM 1527 O O . SER A 1 188 ? -4.187 14.990 -9.819 1.00 97.88 188 SER A O 1
ATOM 1529 N N . ALA A 1 189 ? -5.652 13.735 -10.971 1.00 96.88 189 ALA A N 1
ATOM 1530 C CA . ALA A 1 189 ? -6.660 13.719 -9.911 1.00 96.88 189 ALA A CA 1
ATOM 1531 C C . ALA A 1 189 ? -6.195 12.934 -8.673 1.00 96.88 189 ALA A C 1
ATOM 1533 O O . ALA A 1 189 ? -6.392 13.397 -7.550 1.00 96.88 189 ALA A O 1
ATOM 1534 N N . LEU A 1 190 ? -5.564 11.771 -8.873 1.00 96.62 190 LEU A N 1
ATOM 1535 C CA . LEU A 1 190 ? -4.986 10.974 -7.788 1.00 96.62 190 LEU A CA 1
ATOM 1536 C C . LEU A 1 190 ? -3.872 11.747 -7.072 1.00 96.62 190 LEU A C 1
ATOM 1538 O O . LEU A 1 190 ? -3.920 11.913 -5.855 1.00 96.62 190 LEU A O 1
ATOM 1542 N N . HIS A 1 191 ? -2.912 12.280 -7.824 1.00 96.50 191 HIS A N 1
ATOM 1543 C CA . HIS A 1 191 ? -1.777 13.010 -7.277 1.00 96.50 191 HIS A CA 1
ATOM 1544 C C . HIS A 1 191 ? -2.212 14.294 -6.555 1.00 96.50 191 HIS A C 1
ATOM 1546 O O . HIS A 1 191 ? -1.666 14.622 -5.508 1.00 96.50 191 HIS A O 1
ATOM 1552 N N . ALA A 1 192 ? -3.217 15.018 -7.055 1.00 96.00 192 ALA A N 1
ATOM 1553 C CA . ALA A 1 192 ? -3.746 16.193 -6.359 1.00 96.00 192 ALA A CA 1
ATOM 1554 C C . ALA A 1 192 ? -4.440 15.836 -5.032 1.00 96.00 192 ALA A C 1
ATOM 1556 O O . ALA A 1 192 ? -4.376 16.608 -4.080 1.00 96.00 192 ALA A O 1
ATOM 1557 N N . ALA A 1 193 ? -5.106 14.680 -4.965 1.00 90.00 193 ALA A N 1
ATOM 1558 C CA . ALA A 1 193 ? -5.837 14.254 -3.775 1.00 90.00 193 ALA A CA 1
ATOM 1559 C C . ALA A 1 193 ? -4.950 13.572 -2.724 1.00 90.00 193 ALA A C 1
ATOM 1561 O O . ALA A 1 193 ? -5.212 13.707 -1.530 1.00 90.00 193 ALA A O 1
ATOM 1562 N N . LYS A 1 194 ? -3.948 12.801 -3.163 1.00 92.88 194 LYS A N 1
ATOM 1563 C CA . LYS A 1 194 ? -3.155 11.918 -2.296 1.00 92.88 194 LYS A CA 1
ATOM 1564 C C . LYS A 1 194 ? -1.644 12.082 -2.440 1.00 92.88 194 LYS A C 1
ATOM 1566 O O . LYS A 1 194 ? -0.926 11.693 -1.532 1.00 92.88 194 LYS A O 1
ATOM 1571 N N . GLY A 1 195 ? -1.150 12.647 -3.537 1.00 95.38 195 GLY A N 1
ATOM 1572 C CA . GLY A 1 195 ? 0.276 12.651 -3.870 1.00 95.38 195 GLY A CA 1
ATOM 1573 C C . GLY A 1 195 ? 0.784 11.282 -4.332 1.00 95.38 195 GLY A C 1
ATOM 1574 O O . GLY A 1 195 ? 0.030 10.496 -4.909 1.00 95.38 195 GLY A O 1
ATOM 1575 N N . THR A 1 196 ? 2.066 11.036 -4.085 1.00 95.75 196 THR A N 1
ATOM 1576 C CA . THR A 1 196 ? 2.834 9.833 -4.433 1.00 95.75 196 THR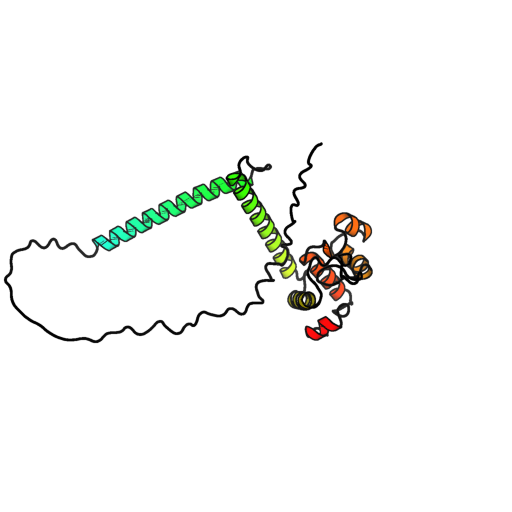 A CA 1
ATOM 1577 C C . THR A 1 196 ? 2.648 8.691 -3.428 1.00 95.75 196 THR A C 1
ATOM 1579 O O . THR A 1 196 ? 1.986 8.851 -2.398 1.00 95.75 196 THR A O 1
ATOM 1582 N N . ALA A 1 197 ? 3.182 7.510 -3.754 1.00 95.31 197 ALA A N 1
ATOM 1583 C CA . ALA A 1 197 ? 2.938 6.276 -3.006 1.00 95.31 197 ALA A CA 1
ATOM 1584 C C . ALA A 1 197 ? 3.376 6.315 -1.530 1.00 95.31 197 ALA A C 1
ATOM 1586 O O . ALA A 1 197 ? 2.752 5.643 -0.712 1.00 95.31 197 ALA A O 1
ATOM 1587 N N . ASP A 1 198 ? 4.355 7.141 -1.159 1.00 92.38 198 ASP A N 1
ATOM 1588 C CA . ASP A 1 198 ? 4.770 7.415 0.228 1.00 92.38 198 ASP A CA 1
ATOM 1589 C C . ASP A 1 198 ? 3.622 7.946 1.109 1.00 92.38 198 ASP A C 1
ATOM 1591 O O . ASP A 1 198 ? 3.569 7.686 2.315 1.00 92.38 198 ASP A O 1
ATOM 1595 N N . ARG A 1 199 ? 2.655 8.637 0.495 1.00 91.12 199 ARG A N 1
ATOM 1596 C CA . ARG A 1 199 ? 1.457 9.183 1.152 1.00 91.12 199 ARG A CA 1
ATOM 1597 C C . ARG A 1 199 ? 0.250 8.258 1.077 1.00 91.12 199 ARG A C 1
ATOM 1599 O O . ARG A 1 199 ? -0.792 8.538 1.673 1.00 91.12 199 ARG A O 1
ATOM 1606 N N . TRP A 1 200 ? 0.338 7.175 0.314 1.00 90.00 200 TRP A N 1
ATOM 1607 C CA . TRP A 1 200 ? -0.745 6.208 0.218 1.00 90.00 200 TRP A CA 1
ATOM 1608 C C . TRP A 1 200 ? -0.706 5.276 1.419 1.00 90.00 200 TRP A C 1
ATOM 1610 O O . TRP A 1 200 ? 0.355 4.922 1.935 1.00 90.00 200 TRP A O 1
ATOM 1620 N N . THR A 1 201 ? -1.879 4.824 1.851 1.00 87.12 201 THR A N 1
ATOM 1621 C CA . THR A 1 201 ? -1.934 3.794 2.886 1.00 87.12 201 THR A CA 1
ATOM 1622 C C . THR A 1 201 ? -1.286 2.502 2.371 1.00 87.12 201 THR A C 1
ATOM 1624 O O . THR A 1 201 ? -1.355 2.214 1.171 1.00 87.12 201 THR A O 1
ATOM 1627 N N . PRO A 1 202 ? -0.734 1.655 3.257 1.00 88.44 202 PRO A N 1
ATOM 1628 C CA . PRO A 1 202 ? -0.174 0.363 2.857 1.00 88.44 202 PRO A CA 1
ATOM 1629 C C . PRO A 1 202 ? -1.149 -0.490 2.028 1.00 88.44 202 PRO A C 1
ATOM 1631 O O . PRO A 1 202 ? -0.780 -1.139 1.053 1.00 88.44 202 PRO A O 1
ATOM 1634 N N . ARG A 1 203 ? -2.440 -0.426 2.376 1.00 86.69 203 ARG A N 1
ATOM 1635 C CA . ARG A 1 203 ? -3.517 -1.087 1.638 1.00 86.69 203 ARG A CA 1
ATOM 1636 C C . ARG A 1 203 ? -3.610 -0.593 0.195 1.00 86.69 203 ARG A C 1
ATOM 1638 O O . ARG A 1 203 ? -3.757 -1.405 -0.708 1.00 86.69 203 ARG A O 1
ATOM 1645 N N . GLU A 1 204 ? -3.568 0.717 -0.015 1.00 88.81 204 GLU A N 1
ATOM 1646 C CA . GLU A 1 204 ? -3.669 1.317 -1.347 1.00 88.81 204 GLU A CA 1
ATOM 1647 C C . GLU A 1 204 ? -2.470 0.934 -2.212 1.00 88.81 204 GLU A C 1
ATOM 1649 O O . GLU A 1 204 ? -2.668 0.534 -3.355 1.00 88.81 204 GLU A O 1
ATOM 1654 N N . GLN A 1 205 ? -1.258 0.939 -1.650 1.00 94.75 205 GLN A N 1
ATOM 1655 C CA . GLN A 1 205 ? -0.068 0.446 -2.348 1.00 94.75 205 GLN A CA 1
ATOM 1656 C C . GLN A 1 205 ? -0.242 -1.023 -2.774 1.00 94.75 205 GLN A C 1
ATOM 1658 O O . GLN A 1 205 ? -0.031 -1.353 -3.938 1.00 94.75 205 GLN A O 1
ATOM 1663 N N . ILE A 1 206 ? -0.722 -1.898 -1.880 1.00 93.56 206 ILE A N 1
ATOM 1664 C CA . ILE A 1 206 ? -0.998 -3.304 -2.223 1.00 93.56 206 ILE A CA 1
ATOM 1665 C C . ILE A 1 206 ? -2.071 -3.432 -3.311 1.00 93.56 206 ILE A C 1
ATOM 1667 O O . ILE A 1 206 ? -1.902 -4.221 -4.233 1.00 93.56 206 ILE A O 1
ATOM 1671 N N . ILE A 1 207 ? -3.161 -2.662 -3.243 1.00 92.31 207 ILE A N 1
ATOM 1672 C CA . ILE A 1 207 ? -4.226 -2.696 -4.260 1.00 92.31 207 ILE A CA 1
ATOM 1673 C C . ILE A 1 207 ? -3.677 -2.311 -5.638 1.00 92.31 207 ILE A C 1
ATOM 1675 O O . ILE A 1 207 ? -3.996 -2.969 -6.627 1.00 92.31 207 ILE A O 1
ATOM 1679 N N . VAL A 1 208 ? -2.838 -1.275 -5.711 1.00 95.38 208 VAL A N 1
ATOM 1680 C CA . VAL A 1 208 ? -2.212 -0.838 -6.967 1.00 95.38 208 VAL A CA 1
ATOM 1681 C C . VAL A 1 208 ? -1.262 -1.910 -7.508 1.00 95.38 208 VAL A C 1
ATOM 1683 O O . VAL A 1 208 ? -1.318 -2.233 -8.696 1.00 95.38 208 VAL A O 1
ATOM 1686 N N . ALA A 1 209 ? -0.441 -2.515 -6.646 1.00 96.31 209 ALA A N 1
ATOM 1687 C CA . ALA A 1 209 ? 0.466 -3.595 -7.028 1.00 96.31 209 ALA A CA 1
ATOM 1688 C C . ALA A 1 209 ? -0.288 -4.845 -7.515 1.00 96.31 209 ALA A C 1
ATOM 1690 O O . ALA A 1 209 ? 0.020 -5.395 -8.573 1.00 96.31 209 ALA A O 1
ATOM 1691 N N . GLU A 1 210 ? -1.337 -5.247 -6.796 1.00 95.19 210 GLU A N 1
ATOM 1692 C CA . GLU A 1 210 ? -2.197 -6.368 -7.167 1.00 95.19 210 GLU A CA 1
ATOM 1693 C C . GLU A 1 210 ? -2.932 -6.114 -8.484 1.00 95.19 210 GLU A C 1
ATOM 1695 O O . GLU A 1 210 ? -3.040 -7.013 -9.324 1.00 95.19 210 GLU A O 1
ATOM 1700 N N . TYR A 1 211 ? -3.407 -4.886 -8.699 1.00 94.00 211 TYR A N 1
ATOM 1701 C CA . TYR A 1 211 ? -3.998 -4.491 -9.967 1.00 94.00 211 TYR A CA 1
ATOM 1702 C C . TYR A 1 211 ? -2.983 -4.631 -11.107 1.00 94.00 211 TYR A C 1
ATOM 1704 O O . TYR A 1 211 ? -3.281 -5.286 -12.105 1.00 94.00 211 TYR A O 1
ATOM 1712 N N . ALA A 1 212 ? -1.766 -4.102 -10.960 1.00 96.69 212 ALA A N 1
ATOM 1713 C CA . ALA A 1 212 ? -0.719 -4.244 -11.972 1.00 96.69 212 ALA A CA 1
ATOM 1714 C C . ALA A 1 212 ? -0.379 -5.720 -12.255 1.00 96.69 212 ALA A C 1
ATOM 1716 O O . ALA A 1 212 ? -0.284 -6.125 -13.417 1.00 96.69 212 ALA A O 1
ATOM 1717 N N . ARG A 1 213 ? -0.272 -6.546 -11.203 1.00 96.12 213 ARG A N 1
ATOM 1718 C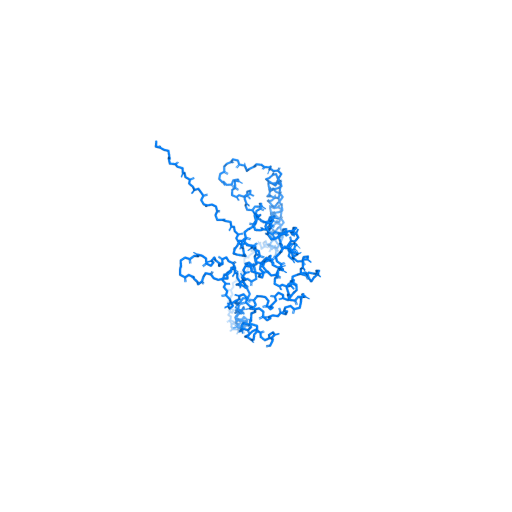 CA . ARG A 1 213 ? -0.016 -7.990 -11.309 1.00 96.12 213 ARG A CA 1
ATOM 1719 C C . ARG A 1 213 ? -1.066 -8.684 -12.174 1.00 96.12 213 ARG A C 1
ATOM 1721 O O . ARG A 1 213 ? -0.708 -9.448 -13.070 1.00 96.12 213 ARG A O 1
ATOM 1728 N N . ARG A 1 214 ? -2.351 -8.389 -11.941 1.00 93.50 214 ARG A N 1
ATOM 1729 C CA . ARG A 1 214 ? -3.485 -8.941 -12.709 1.00 93.50 214 ARG A CA 1
ATOM 1730 C C . ARG A 1 214 ? -3.546 -8.447 -14.146 1.00 93.50 214 ARG A C 1
ATOM 1732 O O . ARG A 1 214 ? -4.025 -9.175 -15.007 1.00 93.50 214 ARG A O 1
ATOM 1739 N N . ASN A 1 215 ? -3.041 -7.246 -14.409 1.00 94.75 215 ASN A N 1
ATOM 1740 C CA . ASN A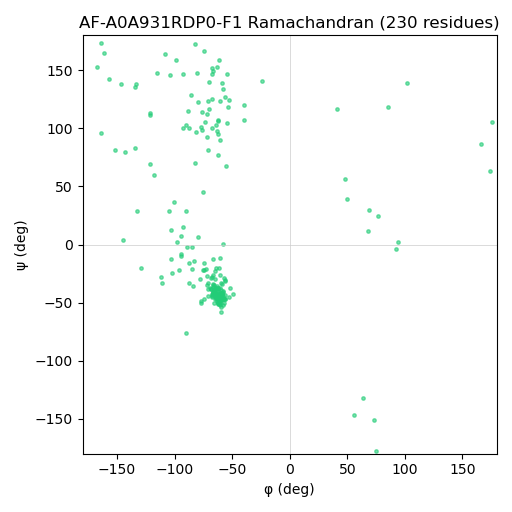 1 215 ? -2.992 -6.644 -15.741 1.00 94.75 215 ASN A CA 1
ATOM 1741 C C . ASN A 1 215 ? -1.695 -6.988 -16.499 1.00 94.75 215 ASN A C 1
ATOM 1743 O O . ASN A 1 215 ? -1.234 -6.227 -17.344 1.00 94.75 215 ASN A O 1
ATOM 1747 N N . GLY A 1 216 ? -1.100 -8.149 -16.208 1.00 94.69 216 GLY A N 1
ATOM 1748 C CA . GLY A 1 216 ? -0.020 -8.730 -17.007 1.00 94.69 216 GLY A CA 1
ATOM 1749 C C . GLY A 1 216 ? 1.398 -8.368 -16.570 1.00 94.69 216 GLY A C 1
ATOM 1750 O O . GLY A 1 216 ? 2.344 -8.924 -17.121 1.00 94.69 216 GLY A O 1
ATOM 1751 N N . ARG A 1 217 ? 1.591 -7.506 -15.559 1.00 95.94 217 ARG A N 1
ATOM 1752 C CA . ARG A 1 217 ? 2.944 -7.221 -15.042 1.00 95.94 217 ARG A CA 1
ATOM 1753 C C . ARG A 1 217 ? 3.517 -8.349 -14.191 1.00 95.94 217 ARG A C 1
ATOM 1755 O O . ARG A 1 217 ? 4.734 -8.417 -14.047 1.00 95.94 217 ARG A O 1
ATOM 1762 N N . GLY A 1 218 ? 2.678 -9.222 -13.626 1.00 95.75 218 GLY A N 1
ATOM 1763 C CA . GLY A 1 218 ? 3.132 -10.223 -12.6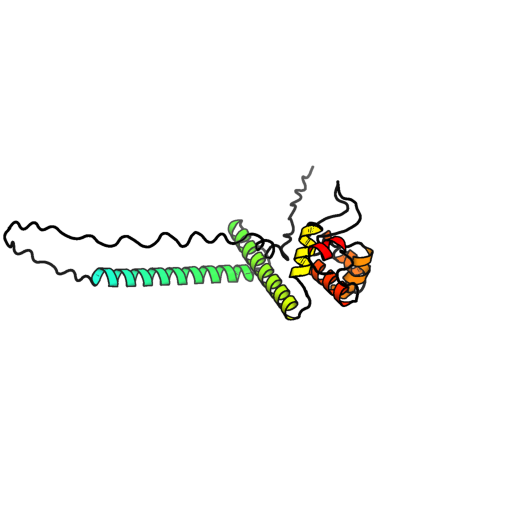57 1.00 95.75 218 GLY A CA 1
ATOM 1764 C C . GLY A 1 218 ? 3.868 -9.574 -11.474 1.00 95.75 218 GLY A C 1
ATOM 1765 O O . GLY A 1 218 ? 3.547 -8.450 -11.089 1.00 95.75 218 GLY A O 1
ATOM 1766 N N . TYR A 1 219 ? 4.870 -10.266 -10.924 1.00 97.19 219 TYR A N 1
ATOM 1767 C CA . TYR A 1 219 ? 5.773 -9.725 -9.893 1.00 97.19 219 TYR A CA 1
ATOM 1768 C C . TYR A 1 219 ? 7.073 -9.134 -10.476 1.00 97.19 219 TYR A C 1
ATOM 1770 O O . TYR A 1 219 ? 7.972 -8.746 -9.735 1.00 97.19 219 TYR A O 1
ATOM 1778 N N . TYR A 1 220 ? 7.182 -9.036 -11.805 1.00 96.12 220 TYR A N 1
ATOM 1779 C CA . TYR A 1 220 ? 8.390 -8.585 -12.502 1.00 96.12 220 TYR A CA 1
ATOM 1780 C C . TYR A 1 220 ? 8.841 -7.136 -12.246 1.00 96.12 220 TYR A C 1
ATOM 1782 O O . TYR A 1 220 ? 10.023 -6.883 -12.470 1.00 96.12 220 TYR A O 1
ATOM 1790 N N . PRO A 1 221 ? 8.001 -6.190 -11.769 1.00 96.12 221 PRO A N 1
ATOM 1791 C CA . PRO A 1 221 ? 8.499 -4.892 -11.305 1.00 96.12 221 PRO A CA 1
ATOM 1792 C C . PRO A 1 221 ? 9.469 -4.996 -10.116 1.00 96.12 221 PRO A C 1
ATOM 1794 O O . PRO A 1 221 ? 10.283 -4.102 -9.928 1.00 96.12 221 PRO A O 1
ATOM 1797 N N . TRP A 1 222 ? 9.445 -6.112 -9.375 1.00 96.56 222 TRP A N 1
ATOM 1798 C CA . TRP A 1 222 ? 10.312 -6.377 -8.221 1.00 96.56 222 TRP A CA 1
ATOM 1799 C C . TRP A 1 222 ? 11.208 -7.600 -8.460 1.00 96.56 222 TRP A C 1
ATOM 1801 O O . TRP A 1 222 ? 11.115 -8.583 -7.733 1.00 96.56 222 TRP A O 1
ATOM 1811 N N . PRO A 1 223 ? 12.076 -7.623 -9.487 1.00 96.00 223 PRO A N 1
ATOM 1812 C CA . PRO A 1 223 ? 12.655 -8.870 -9.994 1.00 96.00 223 PRO A CA 1
ATOM 1813 C C . PRO A 1 223 ? 13.592 -9.578 -9.005 1.00 96.00 223 PRO A C 1
ATOM 1815 O O . PRO A 1 223 ? 13.669 -10.805 -8.995 1.00 96.00 223 PRO A O 1
ATOM 1818 N N . ASN A 1 224 ? 14.339 -8.837 -8.186 1.00 96.81 224 ASN A N 1
ATOM 1819 C CA . ASN A 1 224 ? 15.231 -9.438 -7.191 1.00 96.81 224 ASN A CA 1
ATOM 1820 C C . ASN A 1 224 ? 14.427 -9.943 -5.996 1.00 96.81 224 ASN A C 1
ATOM 1822 O O . ASN A 1 224 ? 14.527 -11.108 -5.615 1.00 96.81 224 ASN A O 1
ATOM 1826 N N . THR A 1 225 ? 13.576 -9.082 -5.455 1.00 96.81 225 THR A N 1
ATOM 1827 C CA . THR A 1 225 ? 12.759 -9.386 -4.288 1.00 96.81 225 THR A CA 1
ATOM 1828 C C . THR A 1 225 ? 11.734 -10.482 -4.562 1.00 96.81 225 THR A C 1
ATOM 1830 O O . THR A 1 225 ? 11.567 -11.384 -3.746 1.00 96.81 225 THR A O 1
ATOM 1833 N N . ALA A 1 226 ? 11.110 -10.488 -5.739 1.00 97.31 226 ALA A N 1
ATOM 1834 C CA . ALA A 1 226 ? 10.189 -11.540 -6.147 1.00 97.31 226 ALA A CA 1
ATOM 1835 C C . ALA A 1 226 ? 10.868 -12.918 -6.187 1.00 97.31 226 ALA A C 1
ATOM 1837 O O . ALA A 1 226 ? 10.259 -13.892 -5.754 1.00 97.31 226 ALA A O 1
ATOM 1838 N N . ARG A 1 227 ? 12.141 -13.007 -6.606 1.00 97.44 227 ARG A N 1
ATOM 1839 C CA . ARG A 1 227 ? 12.922 -14.256 -6.519 1.00 97.44 227 ARG A CA 1
ATOM 1840 C C . ARG A 1 227 ? 13.217 -14.650 -5.077 1.00 97.44 227 ARG A C 1
ATOM 1842 O O . ARG A 1 227 ? 13.038 -15.809 -4.722 1.00 97.44 227 ARG A O 1
ATOM 1849 N N . TYR A 1 228 ? 13.620 -13.697 -4.233 1.00 96.69 228 TYR A N 1
ATOM 1850 C CA . TYR A 1 228 ? 13.821 -13.959 -2.801 1.00 96.69 228 TYR A CA 1
ATOM 1851 C C . TYR A 1 228 ? 12.544 -14.463 -2.116 1.00 96.69 228 TYR A C 1
ATOM 1853 O O . TYR A 1 228 ? 12.615 -15.307 -1.226 1.00 96.69 228 TYR A O 1
ATOM 1861 N N . CYS A 1 229 ? 11.386 -13.985 -2.565 1.00 96.44 229 CYS A N 1
ATOM 1862 C CA . CYS A 1 229 ? 10.073 -14.403 -2.091 1.00 96.44 229 CYS A CA 1
ATOM 1863 C C . CYS A 1 229 ? 9.526 -15.671 -2.777 1.00 96.44 229 CYS A C 1
ATOM 1865 O O . CYS A 1 229 ? 8.444 -16.122 -2.410 1.00 96.44 229 CYS A O 1
ATOM 1867 N N . GLY A 1 230 ? 10.237 -16.254 -3.752 1.00 96.94 230 GLY A N 1
ATOM 1868 C CA . GLY A 1 230 ? 9.812 -17.467 -4.465 1.00 96.94 230 GLY A CA 1
ATOM 1869 C C . GLY A 1 230 ? 8.603 -17.276 -5.389 1.00 96.94 230 GLY A C 1
ATOM 1870 O O . GLY A 1 230 ? 7.817 -18.202 -5.569 1.00 96.94 230 GLY A O 1
ATOM 1871 N N . LEU A 1 231 ? 8.427 -16.071 -5.938 1.00 95.62 231 LEU A N 1
ATOM 1872 C CA . LEU A 1 231 ? 7.270 -15.683 -6.751 1.00 95.62 231 LEU A CA 1
ATOM 1873 C C . LEU A 1 231 ? 7.511 -15.804 -8.265 1.00 95.62 231 LEU A C 1
ATOM 1875 O O . LEU A 1 231 ? 6.540 -15.877 -9.022 1.00 95.62 231 LEU A O 1
ATOM 1879 N N . ILE A 1 232 ? 8.780 -15.784 -8.697 1.00 93.56 232 ILE A N 1
ATOM 1880 C CA . ILE A 1 232 ? 9.240 -15.919 -10.093 1.00 93.56 232 ILE A CA 1
ATOM 1881 C C . ILE A 1 232 ? 10.541 -16.714 -10.182 1.00 93.56 232 ILE A C 1
ATOM 1883 O O . ILE A 1 232 ? 11.283 -16.743 -9.173 1.00 93.56 232 ILE A O 1
#

Solvent-accessible surface area (backbone atoms only — not comparable to full-atom values): 14118 Å² total; per-residue (Å²): 141,80,88,79,82,80,79,82,75,81,76,80,84,74,66,52,63,79,64,69,75,70,78,69,78,80,77,70,77,77,93,76,87,88,86,84,91,76,88,87,82,89,84,90,83,92,82,90,82,78,88,73,90,67,85,71,77,76,76,57,84,58,59,67,54,55,55,49,54,52,49,50,51,50,51,53,51,51,50,52,52,50,52,50,53,50,52,53,52,50,53,53,52,70,67,47,93,58,83,54,85,56,71,71,52,31,52,52,43,48,52,54,52,48,51,55,49,52,52,50,51,52,50,52,50,52,48,33,50,74,69,54,57,42,56,65,52,71,59,53,53,50,38,25,76,75,61,40,54,49,63,31,53,24,84,44,94,94,50,88,62,63,36,23,9,16,74,48,44,35,69,67,56,43,46,67,33,33,14,74,56,74,73,33,96,36,40,69,57,36,40,74,75,52,49,58,50,30,65,40,50,57,54,54,53,42,28,25,52,37,44,37,28,74,71,75,50,51,62,61,90,41,60,68,50,26,41,77,64,70,74,102

pLDDT: mean 71.76, std 22.3, range [24.5, 98.0]

Mean predicted aligned error: 17.37 Å

Foldseek 3Di:
DDDDPDPPDPDPLPLCVVVVPPPDDPPDDDPPDPDDDDDDDDDDDDDDDDDDPDPPPCPDPVVVVVVVVVVVVVVVVVVVVVVVVVVVLLVVLVPDPDQDPDDVSNVSSVVSVVVVVNVVSVVVVVVCVVVCLLPPPVLLVLQLVPADAQLDDQPDPPHPNAAGGSNRHGPVLCQPQLCVQVVHPGSVRCCVVQNDRSRDRSSSVSSSVVSVCVVPCNCVVRPVSCVVVVRD